Protein AF-A0A135WDH9-F1 (afdb_monomer_lite)

Sequence (207 aa):
MKKNLLIIFFVFISCKEKNKIDFLLNYKADKKHINLHFENNTKNDLVFLIPNTLAFGDKNYPFSPSTFGTRESDFPITVYAEINKDQENKYYQKKLDSVFNQYVIENELSIDSKHEKENNVVLIKSKSSLSIKYKLFVKKNFGNNSYSSRFKQNYPVYDKVIKGGYAGSEYVQRFSKLNFGKAKFVAQPVIKDSLFLRLSEKDVTDL

Organism: NCBI:txid267125

pLDDT: mean 76.36, std 16.23, range [36.38, 96.25]

Secondary structure (DSSP, 8-state):
---------------------SEEEEEEE-SSEEEEEEEE-SSSEEEEEEESEEEEEETT-TTS---TTTTGGGSSEEEEEEE-TTSS-HHHHHHHHHHHHHHHHHTT----TTGGGSEEEEEE-TTEEEEEEEEEEEEE-S-SPPPPSEEEE----HHHHHTS-STT-HHHHHHHTS--TTEEE-PPPP-SSPEE----GGG-EE-

Structure (mmCIF, N/CA/C/O backbone):
data_AF-A0A135WDH9-F1
#
_entry.id   AF-A0A135WDH9-F1
#
loop_
_atom_site.group_PDB
_atom_site.id
_atom_site.type_symbol
_atom_site.label_atom_id
_atom_site.label_alt_id
_atom_site.label_comp_id
_atom_site.label_asym_id
_atom_site.label_entity_id
_atom_site.label_seq_id
_atom_site.pdbx_PDB_ins_code
_atom_site.Cartn_x
_atom_site.Cartn_y
_atom_site.Cartn_z
_atom_site.occupancy
_atom_site.B_iso_or_equiv
_atom_site.auth_seq_id
_atom_site.auth_comp_id
_atom_site.auth_asym_id
_atom_site.auth_atom_id
_atom_site.pdbx_PDB_model_num
ATOM 1 N N . MET A 1 1 ? -62.729 -40.294 13.901 1.00 39.88 1 MET A N 1
ATOM 2 C CA . MET A 1 1 ? -61.925 -39.096 14.239 1.00 39.88 1 MET A CA 1
ATOM 3 C C . MET A 1 1 ? -60.555 -39.222 13.580 1.00 39.88 1 MET A C 1
ATOM 5 O O . MET A 1 1 ? -59.733 -39.994 14.052 1.00 39.88 1 MET A O 1
ATOM 9 N N . LYS A 1 2 ? -60.337 -38.552 12.441 1.00 36.38 2 LYS A N 1
ATOM 10 C CA . LYS A 1 2 ? -59.056 -38.568 11.713 1.00 36.38 2 LYS A CA 1
ATOM 11 C C . LYS A 1 2 ? -58.219 -37.370 12.176 1.00 36.38 2 LYS A C 1
ATOM 13 O O . LYS A 1 2 ? -58.652 -36.235 12.016 1.00 36.38 2 LYS A O 1
ATOM 18 N N . LYS A 1 3 ? -57.061 -37.624 12.791 1.00 44.88 3 LYS A N 1
ATOM 19 C CA . LYS A 1 3 ? -56.074 -36.594 13.147 1.00 44.88 3 LYS A CA 1
ATOM 20 C C . LYS A 1 3 ? -55.227 -36.298 11.907 1.00 44.88 3 LYS A C 1
ATOM 22 O O . LYS A 1 3 ? -54.420 -37.133 11.514 1.00 44.88 3 LYS A O 1
ATOM 27 N N . ASN A 1 4 ? -55.423 -35.132 11.295 1.00 43.88 4 ASN A N 1
ATOM 28 C CA . ASN A 1 4 ? -54.516 -34.617 10.271 1.00 43.88 4 ASN A CA 1
ATOM 29 C C . ASN A 1 4 ? -53.281 -34.045 10.971 1.00 43.88 4 ASN A C 1
ATOM 31 O O . ASN A 1 4 ? -53.351 -33.004 11.622 1.00 43.88 4 ASN A O 1
ATOM 35 N N . LEU A 1 5 ? -52.163 -34.759 10.869 1.00 48.81 5 LEU A N 1
ATOM 36 C CA . LEU A 1 5 ? -50.858 -34.297 11.322 1.00 48.81 5 LEU A CA 1
ATOM 37 C C . LEU A 1 5 ? -50.269 -33.408 10.216 1.00 48.81 5 LEU A C 1
ATOM 39 O O . LEU A 1 5 ? -49.780 -33.906 9.205 1.00 48.81 5 LEU A O 1
ATOM 43 N N . LEU A 1 6 ? -50.371 -32.089 10.377 1.00 42.03 6 LEU A N 1
ATOM 44 C CA . LEU A 1 6 ? -49.780 -31.122 9.454 1.00 42.03 6 LEU A CA 1
ATOM 45 C C . LEU A 1 6 ? -48.285 -30.989 9.789 1.00 42.03 6 LEU A C 1
ATOM 47 O O . LEU A 1 6 ? -47.900 -30.242 10.686 1.00 42.03 6 LEU A O 1
ATOM 51 N N . ILE A 1 7 ? -47.438 -31.771 9.117 1.00 47.44 7 ILE A N 1
ATOM 52 C CA . ILE A 1 7 ? -45.979 -31.653 9.227 1.00 47.44 7 ILE A CA 1
ATOM 53 C C . ILE A 1 7 ? -45.555 -30.423 8.418 1.00 47.44 7 ILE A C 1
ATOM 55 O O . ILE A 1 7 ? -45.468 -30.463 7.192 1.00 47.44 7 ILE A O 1
ATOM 59 N N . ILE A 1 8 ? -45.310 -29.314 9.113 1.00 54.62 8 ILE A N 1
ATOM 60 C CA . ILE A 1 8 ? -44.665 -28.130 8.542 1.00 54.62 8 ILE A CA 1
ATOM 61 C C . ILE A 1 8 ? -43.181 -28.464 8.391 1.00 54.62 8 ILE A C 1
ATOM 63 O O . ILE A 1 8 ? -42.411 -28.437 9.351 1.00 54.62 8 ILE A O 1
ATOM 67 N N . PHE A 1 9 ? -42.787 -28.824 7.173 1.00 47.47 9 PHE A N 1
ATOM 68 C CA . PHE A 1 9 ? -41.392 -28.979 6.785 1.00 47.47 9 PHE A CA 1
ATOM 69 C C . PHE A 1 9 ? -40.755 -27.579 6.762 1.00 47.47 9 PHE A C 1
ATOM 71 O O . PHE A 1 9 ? -40.864 -26.847 5.779 1.00 47.47 9 PHE A O 1
ATOM 78 N N . PHE A 1 10 ? -40.110 -27.176 7.861 1.00 50.28 10 PHE A N 1
ATOM 79 C CA . PHE A 1 10 ? -39.169 -26.055 7.849 1.00 50.28 10 PHE A CA 1
ATOM 80 C C . PHE A 1 10 ? -37.963 -26.481 7.008 1.00 50.28 10 PHE A C 1
ATOM 82 O O . PHE A 1 10 ? -36.974 -27.015 7.510 1.00 50.28 10 PHE A O 1
ATOM 89 N N . VAL A 1 11 ? -38.065 -26.290 5.693 1.00 49.38 11 VAL A N 1
ATOM 90 C CA . VAL A 1 11 ? -36.920 -26.371 4.793 1.00 49.38 11 VAL A CA 1
ATOM 91 C C . VAL A 1 11 ? -36.031 -25.183 5.147 1.00 49.38 11 VAL A C 1
ATOM 93 O O . VAL A 1 11 ? -36.204 -24.078 4.637 1.00 49.38 11 VAL A O 1
ATOM 96 N N . PHE A 1 12 ? -35.083 -25.396 6.060 1.00 46.84 12 PHE A N 1
ATOM 97 C CA . PHE A 1 12 ? -33.921 -24.532 6.200 1.00 46.84 12 PHE A CA 1
ATOM 98 C C . PHE A 1 12 ? -33.112 -24.660 4.910 1.00 46.84 12 PHE A C 1
ATOM 100 O O . PHE A 1 12 ? -32.143 -25.416 4.827 1.00 46.84 12 PHE A O 1
ATOM 107 N N . ILE A 1 13 ? -33.530 -23.927 3.876 1.00 50.56 13 ILE A N 1
ATOM 108 C CA . ILE A 1 13 ? -32.696 -23.622 2.721 1.00 50.56 13 ILE A CA 1
ATOM 109 C C . ILE A 1 13 ? -31.591 -22.726 3.275 1.00 50.56 13 ILE A C 1
ATOM 111 O O . ILE A 1 13 ? -31.667 -21.500 3.242 1.00 50.56 13 ILE A O 1
ATOM 115 N N . SER A 1 14 ? -30.571 -23.352 3.862 1.00 41.91 14 SER A N 1
ATOM 116 C CA . SER A 1 14 ? -29.286 -22.718 4.096 1.00 41.91 14 SER A CA 1
ATOM 117 C C . SER A 1 14 ? -28.706 -22.448 2.715 1.00 41.91 14 SER A C 1
ATOM 119 O O . SER A 1 14 ? -27.979 -23.256 2.136 1.00 41.91 14 SER A O 1
ATOM 121 N N . CYS A 1 15 ? -29.111 -21.317 2.140 1.00 44.69 15 CYS A N 1
ATOM 122 C CA . CYS A 1 15 ? -28.414 -20.715 1.030 1.00 44.69 15 CYS A CA 1
ATOM 123 C C . CYS A 1 15 ? -27.037 -20.361 1.591 1.00 44.69 15 CYS A C 1
ATOM 125 O O . CYS A 1 15 ? -26.871 -19.352 2.275 1.00 44.69 15 CYS A O 1
ATOM 127 N N . LYS A 1 16 ? -26.059 -21.253 1.396 1.00 42.97 16 LYS A N 1
ATOM 128 C CA . LYS A 1 16 ? -24.649 -20.913 1.554 1.00 42.97 16 LYS A CA 1
ATOM 129 C C . LYS A 1 16 ? -24.390 -19.802 0.548 1.00 42.97 16 LYS A C 1
ATOM 131 O O . LYS A 1 16 ? -24.126 -20.082 -0.622 1.00 42.97 16 LYS A O 1
ATOM 136 N N . GLU A 1 17 ? -24.528 -18.551 0.984 1.00 41.34 17 GLU A N 1
ATOM 137 C CA . GLU A 1 17 ? -24.022 -17.409 0.239 1.00 41.34 17 GLU A CA 1
ATOM 138 C C . GLU A 1 17 ? -22.564 -17.731 -0.080 1.00 41.34 17 GLU A C 1
ATOM 140 O O . GLU A 1 17 ? -21.721 -17.864 0.808 1.00 41.34 17 GLU A O 1
ATOM 145 N N . LYS A 1 18 ? -22.289 -17.968 -1.366 1.00 41.97 18 LYS A N 1
ATOM 146 C CA . LYS A 1 18 ? -20.931 -18.106 -1.883 1.00 41.97 18 LYS A CA 1
ATOM 147 C C . LYS A 1 18 ? -20.151 -16.906 -1.369 1.00 41.97 18 LYS A C 1
ATOM 149 O O . LYS A 1 18 ? -20.486 -15.803 -1.781 1.00 41.97 18 LYS A O 1
ATOM 154 N N . ASN A 1 19 ? -19.170 -17.152 -0.492 1.00 44.50 19 ASN A N 1
ATOM 155 C CA . ASN A 1 19 ? -18.216 -16.199 0.085 1.00 44.50 19 ASN A CA 1
ATOM 156 C C . ASN A 1 19 ? -18.110 -14.909 -0.740 1.00 44.50 19 ASN A C 1
ATOM 158 O O . ASN A 1 19 ? -17.266 -14.800 -1.635 1.00 44.50 19 ASN A O 1
ATOM 162 N N . LYS A 1 20 ? -18.992 -13.942 -0.470 1.00 53.00 20 LYS A N 1
ATOM 163 C CA . LYS A 1 20 ? -18.898 -12.628 -1.086 1.00 53.00 20 LYS A CA 1
ATOM 164 C C . LYS A 1 20 ? -17.699 -11.995 -0.402 1.00 53.00 20 LYS A C 1
ATOM 166 O O . LYS A 1 20 ? -17.674 -11.862 0.815 1.00 53.00 20 LYS A O 1
ATOM 171 N N . ILE A 1 21 ? -16.633 -11.745 -1.155 1.00 65.75 21 ILE A N 1
ATOM 172 C CA . ILE A 1 21 ? -15.460 -11.083 -0.590 1.00 65.75 21 ILE A CA 1
ATOM 173 C C . ILE A 1 21 ? -15.926 -9.673 -0.208 1.00 65.75 21 ILE A C 1
ATOM 175 O O . ILE A 1 21 ? -16.243 -8.870 -1.081 1.00 65.75 21 ILE A O 1
ATOM 179 N N . ASP A 1 22 ? -16.030 -9.401 1.093 1.00 82.12 22 ASP A N 1
ATOM 180 C CA . ASP A 1 22 ? -16.665 -8.175 1.589 1.00 82.12 22 ASP A CA 1
ATOM 181 C C . ASP A 1 22 ? -15.771 -6.931 1.490 1.00 82.12 22 ASP A C 1
ATOM 183 O O . ASP A 1 22 ? -16.255 -5.810 1.637 1.00 82.12 22 ASP A O 1
ATOM 187 N N . PHE A 1 23 ? -14.475 -7.107 1.230 1.00 85.69 23 PHE A N 1
ATOM 188 C CA . PHE A 1 23 ? -13.539 -6.020 0.961 1.00 85.69 23 PHE A CA 1
ATOM 189 C C . PHE A 1 23 ? -12.752 -6.323 -0.313 1.00 85.69 23 PHE A C 1
ATOM 191 O O . PHE A 1 23 ? -11.939 -7.250 -0.351 1.00 85.69 23 PHE A O 1
ATOM 198 N N . LEU A 1 24 ? -13.046 -5.577 -1.374 1.00 85.94 24 LEU A N 1
ATOM 199 C CA . LEU A 1 24 ? -12.557 -5.840 -2.727 1.00 85.94 24 LEU A CA 1
ATOM 200 C C . LEU A 1 24 ? -11.554 -4.776 -3.161 1.00 85.94 24 LEU A C 1
ATOM 202 O O . LEU A 1 24 ? -11.676 -3.611 -2.786 1.00 85.94 24 LEU A O 1
ATOM 206 N N . LEU A 1 25 ? -10.605 -5.193 -3.998 1.00 87.31 25 LEU A N 1
ATOM 207 C CA . LEU A 1 25 ? -9.702 -4.314 -4.727 1.00 87.31 25 LEU A CA 1
ATOM 208 C C . LEU A 1 25 ? -9.792 -4.633 -6.217 1.00 87.31 25 LEU A C 1
ATOM 210 O O . LEU A 1 25 ? -9.497 -5.752 -6.633 1.00 87.31 25 LEU A O 1
ATOM 214 N N . ASN A 1 26 ? -10.127 -3.613 -6.996 1.00 88.69 26 ASN A N 1
ATOM 215 C CA . ASN A 1 26 ? -10.003 -3.585 -8.446 1.00 88.69 26 ASN A CA 1
ATOM 216 C C . ASN A 1 26 ? -9.007 -2.490 -8.837 1.00 88.69 26 ASN A C 1
ATOM 218 O O . ASN A 1 26 ? -8.722 -1.591 -8.047 1.00 88.69 26 ASN A O 1
ATOM 222 N N . TYR A 1 27 ? -8.489 -2.520 -10.062 1.00 89.44 27 TYR A N 1
ATOM 223 C CA . TYR A 1 27 ? -7.617 -1.450 -10.538 1.00 89.44 27 TYR A CA 1
ATOM 224 C C . TYR A 1 27 ? -7.953 -1.024 -11.962 1.00 89.44 27 TYR A C 1
ATOM 226 O O . TYR A 1 27 ? -8.452 -1.805 -12.772 1.00 89.44 27 TYR A O 1
ATOM 234 N N . LYS A 1 28 ? -7.645 0.235 -12.262 1.00 87.94 28 LYS A N 1
ATOM 235 C CA . LYS A 1 28 ? -7.526 0.755 -13.623 1.00 87.94 28 LYS A CA 1
ATOM 236 C C . LYS A 1 28 ? -6.149 1.376 -13.756 1.00 87.94 28 LYS A C 1
ATOM 238 O O . LYS A 1 28 ? -5.755 2.167 -12.904 1.00 87.94 28 LYS A O 1
ATOM 243 N N . ALA A 1 29 ? -5.427 1.019 -14.807 1.00 86.44 29 ALA A N 1
ATOM 244 C CA . ALA A 1 29 ? -4.108 1.566 -15.074 1.00 86.44 29 ALA A CA 1
ATOM 245 C C . ALA A 1 29 ? -4.073 2.214 -16.455 1.00 86.44 29 ALA A C 1
ATOM 247 O O . ALA A 1 29 ? -4.674 1.714 -17.407 1.00 86.44 29 ALA A O 1
ATOM 248 N N . ASP A 1 30 ? -3.347 3.319 -16.540 1.00 85.69 30 ASP A N 1
ATOM 249 C CA . ASP A 1 30 ? -2.874 3.902 -17.785 1.00 85.69 30 ASP A CA 1
ATOM 250 C C . ASP A 1 30 ? -1.341 4.029 -17.729 1.00 85.69 30 ASP A C 1
ATOM 252 O O . ASP A 1 30 ? -0.688 3.507 -16.827 1.00 85.69 30 ASP A O 1
ATOM 256 N N . LYS A 1 31 ? -0.748 4.699 -18.716 1.00 82.12 31 LYS A N 1
ATOM 257 C CA . LYS A 1 31 ? 0.710 4.849 -18.842 1.00 82.12 31 LYS A CA 1
ATOM 258 C C . LYS A 1 31 ? 1.344 5.730 -17.755 1.00 82.12 31 LYS A C 1
ATOM 260 O O . LYS A 1 31 ? 2.552 5.698 -17.577 1.00 82.1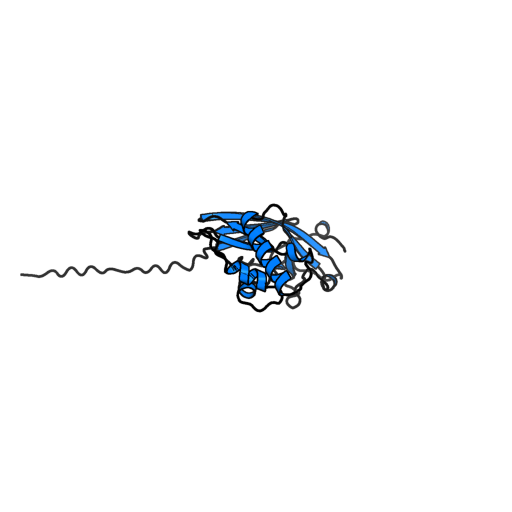2 31 LYS A O 1
ATOM 265 N N . LYS A 1 32 ? 0.549 6.543 -17.060 1.00 88.19 32 LYS A N 1
ATOM 266 C CA . LYS A 1 32 ? 0.987 7.543 -16.078 1.00 88.19 32 LYS A CA 1
ATOM 267 C C . LYS A 1 32 ? 0.436 7.290 -14.682 1.00 88.19 32 LYS A C 1
ATOM 269 O O . LYS A 1 32 ? 0.956 7.864 -13.730 1.00 88.19 32 LYS A O 1
ATOM 274 N N . HIS A 1 33 ? -0.615 6.486 -14.541 1.00 91.56 33 HIS A N 1
ATOM 275 C CA . HIS A 1 33 ? -1.287 6.288 -13.265 1.00 91.56 33 HIS A CA 1
ATOM 276 C C . HIS A 1 33 ? -1.814 4.873 -13.071 1.00 91.56 33 HIS A C 1
ATOM 278 O O . HIS A 1 33 ? -2.233 4.198 -14.011 1.00 91.56 33 HIS A O 1
ATOM 284 N N . ILE A 1 34 ? -1.895 4.486 -11.801 1.00 91.06 34 ILE A N 1
ATOM 285 C CA . ILE A 1 34 ? -2.682 3.347 -11.338 1.00 91.06 34 ILE A CA 1
ATOM 286 C C . ILE A 1 34 ? -3.723 3.880 -10.357 1.00 91.06 34 ILE A C 1
ATOM 288 O O . ILE A 1 34 ? -3.382 4.505 -9.356 1.00 91.06 34 ILE A O 1
ATOM 292 N N . ASN A 1 35 ? -4.995 3.617 -10.635 1.00 92.06 35 ASN A N 1
ATOM 293 C CA . ASN A 1 35 ? -6.097 3.874 -9.720 1.00 92.06 35 ASN A CA 1
ATOM 294 C C . ASN A 1 35 ? -6.518 2.555 -9.076 1.00 92.06 35 ASN A C 1
ATOM 296 O O . ASN A 1 35 ? -7.007 1.653 -9.760 1.00 92.06 35 ASN A O 1
ATOM 300 N N . LEU A 1 36 ? -6.328 2.453 -7.764 1.00 91.50 36 LEU A N 1
ATOM 301 C CA . LEU A 1 36 ? -6.814 1.351 -6.945 1.00 91.50 36 LEU A CA 1
ATOM 302 C C . LEU A 1 36 ? -8.218 1.686 -6.448 1.00 91.50 36 LEU A C 1
ATOM 304 O O . LEU A 1 36 ? -8.413 2.675 -5.745 1.00 91.50 36 LEU A O 1
ATOM 308 N N . HIS A 1 37 ? -9.192 0.865 -6.819 1.00 93.19 37 HIS A N 1
ATOM 309 C CA . HIS A 1 37 ? -10.589 1.008 -6.437 1.00 93.19 37 HIS A CA 1
ATOM 310 C C . HIS A 1 37 ? -10.924 -0.012 -5.353 1.00 93.19 37 HIS A C 1
ATOM 312 O O . HIS A 1 37 ? -10.958 -1.217 -5.607 1.00 93.19 37 HIS A O 1
ATOM 318 N N . PHE A 1 38 ? -11.172 0.491 -4.151 1.00 93.06 38 PHE A N 1
ATOM 319 C CA . PHE A 1 38 ? -11.555 -0.291 -2.989 1.00 93.06 38 PHE A CA 1
ATOM 320 C C . PHE A 1 38 ? -13.064 -0.235 -2.790 1.00 93.06 38 PHE A C 1
ATOM 322 O O . PHE A 1 38 ? -13.656 0.844 -2.835 1.00 93.06 38 PHE A O 1
ATOM 329 N N . GLU A 1 39 ? -13.676 -1.378 -2.499 1.00 94.56 39 GLU A N 1
ATOM 330 C CA . GLU A 1 39 ? -15.092 -1.464 -2.139 1.00 94.56 39 GLU A CA 1
ATOM 331 C C . GLU A 1 39 ? -15.244 -2.148 -0.787 1.00 94.56 39 GLU A C 1
ATOM 333 O O . GLU A 1 39 ? -14.814 -3.289 -0.604 1.00 94.56 39 GLU A O 1
ATOM 338 N N . ASN A 1 40 ? -15.878 -1.452 0.154 1.00 94.75 40 ASN A N 1
ATOM 339 C CA . ASN A 1 40 ? -16.237 -1.985 1.456 1.00 94.75 40 ASN A CA 1
ATOM 340 C C . ASN A 1 40 ? -17.714 -2.372 1.465 1.00 94.75 40 ASN A C 1
ATOM 342 O O . ASN A 1 40 ? -18.597 -1.543 1.675 1.00 94.75 40 ASN A O 1
ATOM 346 N N . ASN A 1 41 ? -17.975 -3.662 1.306 1.00 93.50 41 ASN A N 1
ATOM 347 C CA . ASN A 1 41 ? -19.301 -4.253 1.394 1.00 93.50 41 ASN A CA 1
ATOM 348 C C . ASN A 1 41 ? -19.645 -4.728 2.815 1.00 93.50 41 ASN A C 1
ATOM 350 O O . ASN A 1 41 ? -20.707 -5.321 3.012 1.00 93.50 41 ASN A O 1
ATOM 354 N N . THR A 1 42 ? -18.814 -4.456 3.824 1.00 91.56 42 THR A N 1
ATOM 355 C CA . THR A 1 42 ? -19.092 -4.832 5.217 1.00 91.56 42 THR A CA 1
ATOM 356 C C . THR A 1 42 ? -20.056 -3.847 5.899 1.00 91.56 42 THR A C 1
ATOM 358 O O . THR A 1 42 ? -20.441 -2.817 5.342 1.00 91.56 42 THR A O 1
ATOM 361 N N . LYS A 1 43 ? -20.474 -4.177 7.128 1.00 92.81 43 LYS A N 1
ATOM 362 C CA . LYS A 1 43 ? -21.257 -3.284 8.004 1.00 92.81 43 LYS A CA 1
ATOM 363 C C . LYS A 1 43 ? -20.392 -2.307 8.809 1.00 92.81 43 LYS A C 1
ATOM 365 O O . LYS A 1 43 ? -20.942 -1.415 9.439 1.00 92.81 43 LYS A O 1
ATOM 370 N N . ASN A 1 44 ? -19.072 -2.488 8.807 1.00 94.31 44 ASN A N 1
ATOM 371 C CA . ASN A 1 44 ? -18.147 -1.679 9.591 1.00 94.31 44 ASN A CA 1
ATOM 372 C C . ASN A 1 44 ? -17.380 -0.735 8.672 1.00 94.31 44 ASN A C 1
ATOM 374 O O . ASN A 1 44 ? -17.141 -1.042 7.503 1.00 94.31 44 ASN A O 1
ATOM 378 N N . ASP A 1 45 ? -16.945 0.394 9.212 1.00 96.12 45 ASP A N 1
ATOM 379 C CA . ASP A 1 45 ? -15.888 1.159 8.562 1.00 96.12 45 ASP A CA 1
ATOM 380 C C . ASP A 1 45 ? -14.595 0.334 8.620 1.00 96.12 45 ASP A C 1
ATOM 382 O O . ASP A 1 45 ? -14.374 -0.415 9.575 1.00 96.12 45 ASP A O 1
ATOM 386 N N . LEU A 1 46 ? -13.742 0.440 7.607 1.00 95.62 46 LEU A N 1
ATOM 387 C CA . LEU A 1 46 ? -12.485 -0.299 7.557 1.00 95.62 46 LEU A CA 1
ATOM 388 C C . LEU A 1 46 ? -11.311 0.670 7.584 1.00 95.62 46 LEU A C 1
ATOM 390 O O . LEU A 1 46 ? -11.265 1.620 6.803 1.00 95.62 46 LEU A O 1
ATOM 394 N N . VAL A 1 47 ? -10.362 0.397 8.476 1.00 95.06 47 VAL A N 1
ATOM 395 C CA . VAL A 1 47 ? -9.048 1.042 8.508 1.00 95.06 47 VAL A CA 1
ATOM 396 C C . VAL A 1 47 ? -8.032 0.055 7.964 1.00 95.06 47 VAL A C 1
ATOM 398 O O . VAL A 1 47 ? -8.021 -1.110 8.353 1.00 95.06 47 VAL A O 1
ATOM 401 N N . PHE A 1 48 ? -7.180 0.504 7.061 1.00 91.88 48 PHE A N 1
ATOM 402 C CA . PHE A 1 48 ? -6.126 -0.326 6.500 1.00 91.88 48 PHE A CA 1
ATOM 403 C C . PHE A 1 48 ? -4.934 0.538 6.122 1.00 91.88 48 PHE A C 1
ATOM 405 O O . PHE A 1 48 ? -5.053 1.753 5.966 1.00 91.88 48 PHE A O 1
ATOM 412 N N . LEU A 1 49 ? -3.777 -0.099 6.013 1.00 89.56 49 LEU A N 1
ATOM 413 C CA . LEU A 1 49 ? -2.573 0.545 5.519 1.00 89.56 49 LEU A CA 1
ATOM 414 C C . LEU A 1 49 ? -2.478 0.351 4.010 1.00 89.56 49 LEU A C 1
ATOM 416 O O . LEU A 1 49 ? -2.811 -0.723 3.505 1.00 89.56 49 LEU A O 1
ATOM 420 N N . ILE A 1 50 ? -2.008 1.376 3.314 1.00 87.81 50 ILE A N 1
ATOM 421 C CA . ILE A 1 50 ? -1.576 1.283 1.925 1.00 87.81 50 ILE A CA 1
ATOM 422 C C . ILE A 1 50 ? -0.119 1.721 1.830 1.00 87.81 50 ILE A C 1
ATOM 424 O O . ILE A 1 50 ? 0.268 2.678 2.500 1.00 87.81 50 ILE A O 1
ATOM 428 N N . PRO A 1 51 ? 0.697 1.067 0.996 1.00 84.44 51 PRO A N 1
ATOM 429 C CA . PRO A 1 51 ? 2.067 1.496 0.808 1.00 84.44 51 PRO A CA 1
ATOM 430 C C . PRO A 1 51 ? 2.122 2.783 -0.006 1.00 84.44 51 PRO A C 1
ATOM 432 O O . PRO A 1 51 ? 1.340 2.986 -0.941 1.00 84.44 51 PRO A O 1
ATOM 435 N N . ASN A 1 52 ? 3.102 3.620 0.304 1.00 84.44 52 ASN A N 1
ATOM 436 C CA . ASN A 1 52 ? 3.353 4.850 -0.437 1.00 84.44 52 ASN A CA 1
ATOM 437 C C . ASN A 1 52 ? 3.962 4.575 -1.808 1.00 84.44 52 ASN A C 1
ATOM 439 O O . ASN A 1 52 ? 3.735 5.346 -2.737 1.00 84.44 52 ASN A O 1
ATOM 443 N N . THR A 1 53 ? 4.627 3.427 -1.951 1.00 84.62 53 THR A N 1
ATOM 444 C CA . THR A 1 53 ? 5.156 2.937 -3.219 1.00 84.62 53 THR A CA 1
ATOM 445 C C . THR A 1 53 ? 4.675 1.514 -3.491 1.00 84.62 53 THR A C 1
ATOM 447 O O . THR A 1 53 ? 4.860 0.606 -2.684 1.00 84.62 53 THR A O 1
ATOM 450 N N . LEU A 1 54 ? 4.082 1.296 -4.661 1.00 83.94 54 LEU A N 1
ATOM 451 C CA . LEU A 1 54 ? 3.762 -0.021 -5.201 1.00 83.94 54 LEU A CA 1
ATOM 452 C C . LEU A 1 54 ? 4.881 -0.441 -6.151 1.00 83.94 54 LEU A C 1
ATOM 454 O O . LEU A 1 54 ? 5.080 0.210 -7.169 1.00 83.94 54 LEU A O 1
ATOM 458 N N . ALA A 1 55 ? 5.588 -1.527 -5.854 1.00 80.81 55 ALA A N 1
ATOM 459 C CA . ALA A 1 55 ? 6.559 -2.116 -6.773 1.00 80.81 55 ALA A CA 1
ATOM 460 C C . ALA A 1 55 ? 5.935 -3.285 -7.542 1.00 80.81 55 ALA A C 1
ATOM 462 O O . ALA A 1 55 ? 5.139 -4.051 -6.986 1.00 80.81 55 ALA A O 1
ATOM 463 N N . PHE A 1 56 ? 6.309 -3.451 -8.809 1.00 80.31 56 PHE A N 1
ATOM 464 C CA . PHE A 1 56 ? 5.808 -4.526 -9.658 1.00 80.31 56 PHE A CA 1
ATOM 465 C C . PHE A 1 56 ? 6.960 -5.280 -10.320 1.00 80.31 56 PHE A C 1
ATOM 467 O O . PHE A 1 56 ? 7.816 -4.673 -10.953 1.00 80.31 56 PHE A O 1
ATOM 474 N N . GLY A 1 57 ? 6.943 -6.608 -10.189 1.00 76.12 57 GLY A N 1
ATOM 475 C CA . GLY A 1 57 ? 7.856 -7.533 -10.858 1.00 76.12 57 GLY A CA 1
ATOM 476 C C . GLY A 1 57 ? 7.370 -7.901 -12.253 1.00 76.12 57 GLY A C 1
ATOM 477 O O . GLY A 1 57 ? 6.197 -8.238 -12.412 1.00 76.12 57 GLY A O 1
ATOM 478 N N . ASP A 1 58 ? 8.241 -7.896 -13.259 1.00 76.31 58 ASP A N 1
ATOM 479 C CA . ASP A 1 58 ? 7.916 -8.480 -14.567 1.00 76.31 58 ASP A CA 1
ATOM 480 C C . ASP A 1 58 ? 7.671 -9.995 -14.416 1.00 76.31 58 ASP A C 1
ATOM 482 O O . ASP A 1 58 ? 8.461 -10.713 -13.799 1.00 76.31 58 ASP A O 1
ATOM 486 N N . LYS A 1 59 ? 6.570 -10.505 -14.985 1.00 74.44 59 LYS A N 1
ATOM 487 C CA . LYS A 1 59 ? 6.229 -11.934 -14.963 1.00 74.44 59 LYS A CA 1
ATOM 488 C C . LYS A 1 59 ? 7.343 -12.825 -15.533 1.00 74.44 59 LYS A C 1
ATOM 490 O O . LYS A 1 59 ? 7.460 -13.971 -15.099 1.00 74.44 59 LYS A O 1
ATOM 495 N N . ASN A 1 60 ? 8.136 -12.324 -16.479 1.00 73.62 60 ASN A N 1
ATOM 496 C CA . ASN A 1 60 ? 9.257 -13.066 -17.062 1.00 73.62 60 ASN A CA 1
ATOM 497 C C . ASN A 1 60 ? 10.441 -13.233 -16.090 1.00 73.62 60 ASN A C 1
ATOM 499 O O . ASN A 1 60 ? 11.299 -14.079 -16.327 1.00 73.62 60 ASN A O 1
ATOM 503 N N . TYR A 1 61 ? 10.462 -12.491 -14.978 1.00 70.06 61 TYR A N 1
ATOM 504 C CA . TYR A 1 61 ? 11.516 -12.526 -13.962 1.00 70.06 61 TYR A CA 1
ATOM 505 C C . TYR A 1 61 ? 10.940 -12.880 -12.575 1.00 70.06 61 TYR A C 1
ATOM 507 O O . TYR A 1 61 ? 10.980 -12.075 -11.647 1.00 70.06 61 TYR A O 1
ATOM 515 N N . PRO A 1 62 ? 10.393 -14.098 -12.391 1.00 55.94 62 PRO A N 1
ATOM 516 C CA . PRO A 1 62 ? 9.643 -14.469 -11.186 1.00 55.94 62 PRO A CA 1
ATOM 517 C C . PRO A 1 62 ? 10.505 -14.623 -9.924 1.00 55.94 62 PRO A C 1
ATOM 519 O O . PRO A 1 62 ? 9.969 -14.584 -8.818 1.00 55.94 62 PRO A O 1
ATOM 522 N N . PHE A 1 63 ? 11.818 -14.830 -10.078 1.00 50.59 63 PHE A N 1
ATOM 523 C CA . PHE A 1 63 ? 12.742 -15.147 -8.979 1.00 50.59 63 PHE A CA 1
ATOM 524 C C . PHE A 1 63 ? 13.422 -13.939 -8.353 1.00 50.59 63 PHE A C 1
ATOM 526 O O . PHE A 1 63 ? 14.161 -14.089 -7.384 1.00 50.59 63 PHE A O 1
ATOM 533 N N . SER A 1 64 ? 13.198 -12.749 -8.892 1.00 50.50 64 SER A N 1
ATOM 534 C CA . SER A 1 64 ? 13.794 -11.552 -8.339 1.00 50.50 64 SER A CA 1
ATOM 535 C C . SER A 1 64 ? 12.711 -10.485 -8.366 1.00 50.50 64 SER A C 1
ATOM 537 O O . SER A 1 64 ? 12.251 -10.109 -9.445 1.00 50.50 64 SER A O 1
ATOM 539 N N . PRO A 1 65 ? 12.201 -10.052 -7.207 1.00 50.34 65 PRO A N 1
ATOM 540 C CA . PRO A 1 65 ? 11.301 -8.924 -7.201 1.00 50.34 65 PRO A CA 1
ATOM 541 C C . PRO A 1 65 ? 12.071 -7.737 -7.774 1.00 50.34 65 PRO A C 1
ATOM 543 O O . PRO A 1 65 ? 13.072 -7.329 -7.188 1.00 50.34 65 PRO A O 1
ATOM 546 N N . SER A 1 66 ? 11.658 -7.201 -8.926 1.00 46.78 66 SER A N 1
ATOM 547 C CA . SER A 1 66 ? 12.166 -5.905 -9.379 1.00 46.78 66 SER A CA 1
ATOM 548 C C . SER A 1 66 ? 11.602 -4.854 -8.436 1.00 46.78 66 SER A C 1
ATOM 550 O O . SER A 1 66 ? 10.545 -4.263 -8.654 1.00 46.78 66 SER A O 1
ATOM 552 N N . THR A 1 67 ? 12.243 -4.739 -7.285 1.00 50.62 67 THR A N 1
ATOM 553 C CA . THR A 1 67 ? 11.890 -3.797 -6.244 1.00 50.62 67 THR A CA 1
ATOM 554 C C . THR A 1 67 ? 12.891 -2.681 -6.231 1.00 50.62 67 THR A C 1
ATOM 556 O O . THR A 1 67 ? 14.098 -2.908 -6.296 1.00 50.62 67 THR A O 1
ATOM 559 N N . PHE A 1 68 ? 12.320 -1.496 -6.074 1.00 47.25 68 PHE A N 1
ATOM 560 C CA . PHE A 1 68 ? 12.943 -0.319 -5.505 1.00 47.25 68 PHE A CA 1
ATOM 561 C C . PHE A 1 68 ? 14.075 -0.689 -4.525 1.00 47.25 68 PHE A C 1
ATOM 563 O O . PHE A 1 68 ? 13.842 -1.475 -3.600 1.00 47.25 68 PHE A O 1
ATOM 570 N N . GLY A 1 69 ? 15.284 -0.162 -4.736 1.00 51.16 69 GLY A N 1
ATOM 571 C CA . GLY A 1 69 ? 16.469 -0.478 -3.929 1.00 51.16 69 GLY A CA 1
ATOM 572 C C . GLY A 1 69 ? 17.701 -0.899 -4.739 1.00 51.16 69 GLY A C 1
ATOM 573 O O . GLY A 1 69 ? 17.877 -0.524 -5.892 1.00 51.16 69 GLY A O 1
ATOM 574 N N . THR A 1 70 ? 18.595 -1.685 -4.133 1.00 50.72 70 THR A N 1
ATOM 575 C CA . THR A 1 70 ? 19.950 -1.954 -4.666 1.00 50.72 70 THR A CA 1
ATOM 576 C C . THR A 1 70 ? 20.005 -2.849 -5.906 1.00 50.72 70 THR A C 1
ATOM 578 O O . THR A 1 70 ? 21.089 -3.063 -6.436 1.00 50.72 70 THR A O 1
ATOM 581 N N . ARG A 1 71 ? 18.866 -3.387 -6.362 1.00 59.34 71 ARG A N 1
ATOM 582 C CA . ARG A 1 71 ? 18.792 -4.334 -7.488 1.00 59.34 71 ARG A CA 1
ATOM 583 C C . ARG A 1 71 ? 17.986 -3.815 -8.674 1.00 59.34 71 ARG A C 1
ATOM 585 O O . ARG A 1 71 ? 17.697 -4.588 -9.578 1.00 59.34 71 ARG A O 1
ATOM 592 N N . GLU A 1 72 ? 17.610 -2.534 -8.693 1.00 61.78 72 GLU A N 1
ATOM 593 C CA . GLU A 1 72 ? 16.896 -1.938 -9.836 1.00 61.78 72 GLU A CA 1
ATOM 594 C C . GLU A 1 72 ? 17.670 -2.137 -11.150 1.00 61.78 72 GLU A C 1
ATOM 596 O O . GLU A 1 72 ? 17.075 -2.483 -12.165 1.00 61.78 72 GLU A O 1
ATOM 601 N N . SER A 1 73 ? 19.002 -2.033 -11.110 1.00 62.09 73 SER A N 1
ATOM 602 C CA . SER A 1 73 ? 19.898 -2.262 -12.252 1.00 62.09 73 SER A CA 1
ATOM 603 C C . SER A 1 73 ? 19.913 -3.698 -12.782 1.00 62.09 73 SER A C 1
ATOM 605 O O . SER A 1 73 ? 20.339 -3.913 -13.913 1.00 62.09 73 SER A O 1
ATOM 607 N N . ASP A 1 74 ? 19.456 -4.679 -11.998 1.00 65.94 74 ASP A N 1
ATOM 608 C CA . ASP A 1 74 ? 19.548 -6.103 -12.350 1.00 65.94 74 ASP A CA 1
ATOM 609 C C . ASP A 1 74 ? 18.452 -6.536 -13.346 1.00 65.94 74 ASP A C 1
ATOM 611 O O . ASP A 1 74 ? 18.455 -7.674 -13.820 1.00 65.94 74 ASP A O 1
ATOM 615 N N . PHE A 1 75 ? 17.501 -5.652 -13.672 1.00 71.75 75 PHE A N 1
ATOM 616 C CA . PHE A 1 75 ? 16.347 -5.955 -14.521 1.00 71.75 75 PHE A CA 1
ATOM 617 C C . PHE A 1 75 ? 16.299 -5.071 -15.764 1.00 71.75 75 PHE A C 1
ATOM 619 O O . PHE A 1 75 ? 16.694 -3.911 -15.703 1.00 71.75 75 PHE A O 1
ATOM 626 N N . PRO A 1 76 ? 15.741 -5.545 -16.891 1.00 75.06 76 PRO A N 1
ATOM 627 C CA . PRO A 1 76 ? 15.615 -4.708 -18.083 1.00 75.06 76 PRO A CA 1
ATOM 628 C C . PRO A 1 76 ? 14.636 -3.543 -17.895 1.00 75.06 76 PRO A C 1
ATOM 630 O O . PRO A 1 76 ? 14.807 -2.489 -18.507 1.00 75.06 76 PRO A O 1
ATOM 633 N N . ILE A 1 77 ? 13.629 -3.718 -17.034 1.00 78.81 77 ILE A N 1
ATOM 634 C CA . ILE A 1 77 ? 12.616 -2.711 -16.734 1.00 78.81 77 ILE A CA 1
ATOM 635 C C . ILE A 1 77 ? 12.270 -2.718 -15.242 1.00 78.81 77 ILE A C 1
ATOM 637 O O . ILE A 1 77 ? 12.137 -3.779 -14.631 1.00 78.81 77 ILE A O 1
ATOM 641 N N . THR A 1 78 ? 12.072 -1.531 -14.678 1.00 81.25 78 THR A N 1
ATOM 642 C CA . THR A 1 78 ? 11.558 -1.320 -13.322 1.00 81.25 78 THR A CA 1
ATOM 643 C C . THR A 1 78 ? 10.221 -0.594 -13.413 1.00 81.25 78 THR A C 1
ATOM 645 O O . THR A 1 78 ? 10.129 0.484 -14.003 1.00 81.25 78 THR A O 1
ATOM 648 N N . VAL A 1 79 ? 9.179 -1.171 -12.810 1.00 82.44 79 VAL A N 1
ATOM 649 C CA . VAL A 1 79 ? 7.833 -0.584 -12.759 1.00 82.44 79 VAL A CA 1
ATOM 650 C C . VAL A 1 79 ? 7.439 -0.359 -11.307 1.00 82.44 79 VAL A C 1
ATOM 652 O O . VAL A 1 79 ? 7.342 -1.305 -10.521 1.00 82.44 79 VAL A O 1
ATOM 655 N N . TYR A 1 80 ? 7.179 0.894 -10.950 1.00 85.81 80 TYR A N 1
ATOM 656 C CA . TYR A 1 80 ? 6.702 1.256 -9.620 1.00 85.81 80 TYR A CA 1
ATOM 657 C C . TYR A 1 80 ? 5.706 2.409 -9.682 1.00 85.81 80 TYR A C 1
ATOM 659 O O . TYR A 1 80 ? 5.645 3.139 -10.666 1.00 85.81 80 TYR A O 1
ATOM 667 N N . ALA A 1 81 ? 4.898 2.575 -8.641 1.00 87.44 81 ALA A N 1
ATOM 668 C CA . ALA A 1 81 ? 3.938 3.661 -8.564 1.00 87.44 81 ALA A CA 1
ATOM 669 C C . ALA A 1 81 ? 3.964 4.322 -7.187 1.00 87.44 81 ALA A C 1
ATOM 671 O O . ALA A 1 81 ? 3.977 3.620 -6.184 1.00 87.44 81 ALA A O 1
ATOM 672 N N . GLU A 1 82 ? 3.944 5.650 -7.137 1.00 88.94 82 GLU A N 1
ATOM 673 C CA . GLU A 1 82 ? 3.990 6.431 -5.895 1.00 88.94 82 GLU A CA 1
ATOM 674 C C . GLU A 1 82 ? 2.642 7.099 -5.625 1.00 88.94 82 GLU A C 1
ATOM 676 O O . GLU A 1 82 ? 2.008 7.636 -6.537 1.00 88.94 82 GLU A O 1
ATOM 681 N N . ILE A 1 83 ? 2.187 7.053 -4.376 1.00 88.00 83 ILE A N 1
ATOM 682 C CA . ILE A 1 83 ? 0.931 7.671 -3.963 1.00 88.00 83 ILE A CA 1
ATOM 683 C C . ILE A 1 83 ? 1.079 9.192 -3.870 1.00 88.00 83 ILE A C 1
ATOM 685 O O . ILE A 1 83 ? 2.125 9.717 -3.479 1.00 88.00 83 ILE A O 1
ATOM 689 N N . ASN A 1 84 ? -0.005 9.918 -4.131 1.00 76.12 84 ASN A N 1
ATOM 690 C CA . ASN A 1 84 ? -0.084 11.309 -3.701 1.00 76.12 84 ASN A CA 1
ATOM 691 C C . ASN A 1 84 ? -0.269 11.387 -2.172 1.00 76.12 84 ASN A C 1
ATOM 693 O O . ASN A 1 84 ? -1.078 10.664 -1.589 1.00 76.12 84 ASN A O 1
ATOM 697 N N . LYS A 1 85 ? 0.477 12.289 -1.523 1.00 68.88 85 LYS A N 1
ATOM 698 C CA . LYS A 1 85 ? 0.550 12.422 -0.053 1.00 68.88 85 LYS A CA 1
ATOM 699 C C . LYS A 1 85 ? -0.741 12.911 0.619 1.00 68.88 85 LYS A C 1
ATOM 701 O O . LYS A 1 85 ? -0.842 12.888 1.835 1.00 68.88 85 LYS A O 1
ATOM 706 N N . ASP A 1 86 ? -1.719 13.379 -0.142 1.00 78.69 86 ASP A N 1
ATOM 707 C CA . ASP A 1 86 ? -2.952 13.996 0.356 1.00 78.69 86 ASP A CA 1
ATOM 708 C C . ASP A 1 86 ? -4.119 13.009 0.542 1.00 78.69 86 ASP A C 1
ATOM 710 O O . ASP A 1 86 ? -5.219 13.419 0.907 1.00 78.69 86 ASP A O 1
ATOM 714 N N . GLN A 1 87 ? -3.891 11.711 0.318 1.00 83.75 87 GLN A N 1
ATOM 715 C CA . GLN A 1 87 ? -4.939 10.678 0.321 1.00 83.75 87 GLN A CA 1
ATOM 716 C C . GLN A 1 87 ? -5.027 9.877 1.633 1.00 83.75 87 GLN A C 1
ATOM 718 O O . GLN A 1 87 ? -5.800 8.922 1.730 1.00 83.75 87 GLN A O 1
ATOM 723 N N . GLU A 1 88 ? -4.253 10.258 2.649 1.00 87.88 88 GLU A N 1
ATOM 724 C CA . GLU A 1 88 ? -4.251 9.627 3.969 1.00 87.88 88 GLU A CA 1
ATOM 725 C C . GLU A 1 88 ? -5.392 10.117 4.878 1.00 87.88 88 GLU A C 1
ATOM 727 O O . GLU A 1 88 ? -5.867 11.256 4.816 1.00 87.88 88 GLU A O 1
ATOM 732 N N . ASN A 1 89 ? -5.795 9.267 5.820 1.00 92.00 89 ASN A N 1
ATOM 733 C CA . ASN A 1 89 ? -6.614 9.675 6.947 1.00 92.00 89 ASN A CA 1
ATOM 734 C C . ASN A 1 89 ? -5.723 10.218 8.073 1.00 92.00 89 ASN A C 1
ATOM 736 O O . ASN A 1 89 ? -5.208 9.456 8.889 1.00 92.00 89 ASN A O 1
ATOM 740 N N . LYS A 1 90 ? -5.618 11.548 8.175 1.00 91.25 90 LYS A N 1
ATOM 741 C CA . LYS A 1 90 ? -4.769 12.236 9.169 1.00 91.25 90 LYS A CA 1
ATOM 742 C C . LYS A 1 90 ? -4.983 11.792 10.621 1.00 91.25 90 LYS A C 1
ATOM 744 O O . LYS A 1 90 ? -4.043 11.810 11.409 1.00 91.25 90 LYS A O 1
ATOM 749 N N . TYR A 1 91 ? -6.212 11.440 11.011 1.00 93.25 91 TYR A N 1
ATOM 750 C CA . TYR A 1 91 ? -6.497 11.027 12.389 1.00 93.25 91 TYR A CA 1
ATOM 751 C C . TYR A 1 91 ? -5.862 9.672 12.708 1.00 93.25 91 TYR A C 1
ATOM 753 O O . TYR A 1 91 ? -5.202 9.530 13.736 1.00 93.25 91 TYR A O 1
ATOM 761 N N . TYR A 1 92 ? -6.041 8.683 11.831 1.00 93.75 92 TYR A N 1
ATOM 762 C CA . TYR A 1 92 ? -5.437 7.372 12.039 1.00 93.75 92 TYR A CA 1
ATOM 763 C C . TYR A 1 92 ? -3.949 7.339 11.684 1.00 93.75 92 TYR A C 1
ATOM 765 O O . TYR A 1 92 ? -3.223 6.578 12.318 1.00 93.75 92 TYR A O 1
ATOM 773 N N . GLN A 1 93 ? -3.485 8.195 10.767 1.00 92.12 93 GLN A N 1
ATOM 774 C CA . GLN A 1 93 ? -2.061 8.366 10.471 1.00 92.12 93 GLN A CA 1
ATOM 775 C C . GLN A 1 93 ? -1.283 8.745 11.732 1.00 92.12 93 GLN A C 1
ATOM 777 O O . GLN A 1 93 ? -0.373 8.028 12.119 1.00 92.12 93 GLN A O 1
ATOM 782 N N . LYS A 1 94 ? -1.756 9.742 12.494 1.00 91.62 94 LYS A N 1
ATOM 783 C CA . LYS A 1 94 ? -1.147 10.111 13.785 1.00 91.62 94 LYS A CA 1
ATOM 784 C C . LYS A 1 94 ? -1.037 8.943 14.771 1.00 91.62 94 LYS A C 1
ATOM 786 O O . LYS A 1 94 ? -0.108 8.901 15.573 1.00 91.62 94 LYS A O 1
ATOM 791 N N . LYS A 1 95 ? -1.990 8.001 14.748 1.00 93.75 95 LYS A N 1
ATOM 792 C CA . LYS A 1 95 ? -1.906 6.792 15.583 1.00 93.75 95 LYS A CA 1
ATOM 793 C C . LYS A 1 95 ? -0.806 5.854 15.090 1.00 93.75 95 LYS A C 1
ATOM 795 O O . LYS A 1 95 ? -0.091 5.309 15.921 1.00 93.75 95 LYS A O 1
ATOM 800 N N . LEU A 1 96 ? -0.676 5.667 13.775 1.00 91.38 96 LEU A N 1
ATOM 801 C CA . LEU A 1 96 ? 0.409 4.878 13.190 1.00 91.38 96 LEU A CA 1
ATOM 802 C C . LEU A 1 96 ? 1.769 5.489 13.532 1.00 91.38 96 LEU A C 1
ATOM 804 O O . LEU A 1 96 ? 2.628 4.775 14.041 1.00 91.38 96 LEU A O 1
ATOM 808 N N . ASP A 1 97 ? 1.919 6.799 13.342 1.00 89.12 97 ASP A N 1
ATOM 809 C CA . ASP A 1 97 ? 3.160 7.527 13.618 1.00 89.12 97 ASP A CA 1
ATOM 810 C C . ASP A 1 97 ? 3.550 7.402 15.098 1.00 89.12 97 ASP A C 1
ATOM 812 O O . ASP A 1 97 ? 4.703 7.147 15.431 1.00 89.12 97 ASP A O 1
ATOM 816 N N . SER A 1 98 ? 2.576 7.489 16.012 1.00 91.44 98 SER A N 1
ATOM 817 C CA . SER A 1 98 ? 2.825 7.283 17.443 1.00 91.44 98 SER A CA 1
ATOM 818 C C . SER A 1 98 ? 3.303 5.864 17.761 1.00 91.44 98 SER A C 1
ATOM 820 O O . SER A 1 98 ? 4.194 5.703 18.593 1.00 91.44 98 SER A O 1
ATOM 822 N N . VAL A 1 99 ? 2.719 4.839 17.130 1.00 91.38 99 VAL A N 1
ATOM 823 C CA . VAL A 1 99 ? 3.148 3.443 17.313 1.00 91.38 99 VAL A CA 1
ATOM 824 C C . VAL A 1 99 ? 4.551 3.227 16.744 1.00 91.38 99 VAL A C 1
ATOM 826 O O . VAL A 1 99 ? 5.358 2.529 17.356 1.00 91.38 99 VAL A O 1
ATOM 829 N N . PHE A 1 100 ? 4.847 3.831 15.592 1.00 88.12 100 PHE A N 1
ATOM 830 C CA . PHE A 1 100 ? 6.166 3.786 14.972 1.00 88.12 100 PHE A CA 1
ATOM 831 C C . PHE A 1 100 ? 7.225 4.459 15.852 1.00 88.12 100 PHE A C 1
ATOM 833 O O . PHE A 1 100 ? 8.237 3.839 16.158 1.00 88.12 100 PHE A O 1
ATOM 840 N N . ASN A 1 101 ? 6.962 5.668 16.347 1.00 87.88 101 ASN A N 1
ATOM 841 C CA . ASN A 1 101 ? 7.891 6.390 17.217 1.00 87.88 101 ASN A CA 1
ATOM 842 C C . ASN A 1 101 ? 8.170 5.630 18.514 1.00 87.88 101 ASN A C 1
ATOM 844 O O . ASN A 1 101 ? 9.317 5.543 18.941 1.00 87.88 101 ASN A O 1
ATOM 848 N N . GLN A 1 102 ? 7.140 5.030 19.117 1.00 90.06 102 GLN A N 1
ATOM 849 C CA . GLN A 1 102 ? 7.324 4.170 20.282 1.00 90.06 102 GLN A C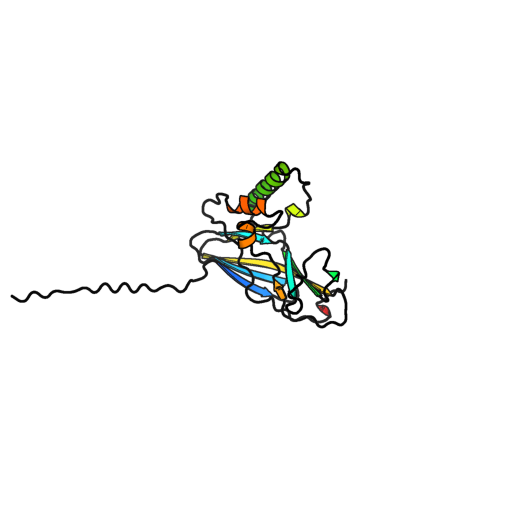A 1
ATOM 850 C C . GLN A 1 102 ? 8.223 2.968 19.954 1.00 90.06 102 GLN A C 1
ATOM 852 O O . GLN A 1 102 ? 9.147 2.678 20.705 1.00 90.06 102 GLN A O 1
ATOM 857 N N . TYR A 1 103 ? 7.985 2.298 18.822 1.00 87.69 103 TYR A N 1
ATOM 858 C CA . TYR A 1 103 ? 8.824 1.189 18.363 1.00 87.69 103 TYR A CA 1
ATOM 859 C C . TYR A 1 103 ? 10.285 1.616 18.157 1.00 87.69 103 TYR A C 1
ATOM 861 O O . TYR A 1 103 ? 11.189 0.916 18.604 1.00 87.69 103 TYR A O 1
ATOM 869 N N . VAL A 1 104 ? 10.519 2.773 17.534 1.00 86.19 104 VAL A N 1
ATOM 870 C CA . VAL A 1 104 ? 11.862 3.323 17.303 1.00 86.19 104 VAL A CA 1
ATOM 871 C C . VAL A 1 104 ? 12.587 3.610 18.618 1.00 86.19 104 VAL A C 1
ATOM 873 O O . VAL A 1 104 ? 13.730 3.192 18.774 1.00 86.19 104 VAL A O 1
ATOM 876 N N . ILE A 1 105 ? 11.913 4.257 19.576 1.00 86.88 105 ILE A N 1
ATOM 877 C CA . ILE A 1 105 ? 12.476 4.569 20.900 1.00 86.88 105 ILE A CA 1
ATOM 878 C C . ILE A 1 105 ? 12.828 3.287 21.661 1.00 86.88 105 ILE A C 1
ATOM 880 O O . ILE A 1 105 ? 13.931 3.169 22.181 1.00 86.88 105 ILE A O 1
ATOM 884 N N . GLU A 1 106 ? 11.910 2.319 21.715 1.00 88.38 106 GLU A N 1
ATOM 885 C CA . GLU A 1 106 ? 12.106 1.061 22.451 1.00 88.38 106 GLU A CA 1
ATOM 886 C C . GLU A 1 106 ? 13.234 0.190 21.886 1.00 88.38 106 GLU A C 1
ATOM 888 O O . GLU A 1 106 ? 13.802 -0.616 22.617 1.00 88.38 106 GLU A O 1
ATOM 893 N N . ASN A 1 107 ? 13.541 0.334 20.596 1.00 85.44 107 ASN A N 1
ATOM 894 C CA . ASN A 1 107 ? 14.569 -0.450 19.913 1.00 85.44 107 ASN A CA 1
ATOM 895 C C . ASN A 1 107 ? 15.851 0.354 19.642 1.00 85.44 107 ASN A C 1
ATOM 897 O O . ASN A 1 107 ? 16.699 -0.117 18.889 1.00 85.44 107 ASN A O 1
ATOM 901 N N . GLU A 1 108 ? 15.978 1.560 20.213 1.00 85.62 108 GLU A N 1
ATOM 902 C CA . GLU A 1 108 ? 17.131 2.457 20.028 1.00 85.62 108 GLU A CA 1
ATOM 903 C C . GLU A 1 108 ? 17.488 2.691 18.546 1.00 85.62 108 GLU A C 1
ATOM 905 O O . GLU A 1 108 ? 18.649 2.858 18.167 1.00 85.62 108 GLU A O 1
ATOM 910 N N . LEU A 1 109 ? 16.474 2.691 17.676 1.00 81.50 109 LEU A N 1
ATOM 911 C CA . LEU A 1 109 ? 16.657 2.902 16.245 1.00 81.50 109 LEU A CA 1
ATOM 912 C C . LEU A 1 109 ? 16.800 4.400 15.958 1.00 81.50 109 LEU A C 1
ATOM 914 O O . LEU A 1 109 ? 16.228 5.249 16.646 1.00 81.50 109 LEU A O 1
ATOM 918 N N . SER A 1 110 ? 17.529 4.752 14.901 1.00 76.12 110 SER A N 1
ATOM 919 C CA . SER A 1 110 ? 17.472 6.117 14.388 1.00 76.12 110 SER A CA 1
ATOM 920 C C . SER A 1 110 ? 16.112 6.358 13.730 1.00 76.12 110 SER A C 1
ATOM 922 O O . SER A 1 110 ? 15.609 5.521 12.976 1.00 76.12 110 SER A O 1
ATOM 924 N N . ILE A 1 111 ? 15.517 7.528 13.984 1.00 64.50 111 ILE A N 1
ATOM 925 C CA . ILE A 1 111 ? 14.391 8.019 13.183 1.00 64.50 111 ILE A CA 1
ATOM 926 C C . ILE A 1 111 ? 14.968 8.394 11.817 1.00 64.50 111 ILE A C 1
ATOM 928 O O . ILE A 1 111 ? 15.317 9.547 11.563 1.00 64.50 111 ILE A O 1
ATOM 932 N N . ASP A 1 112 ? 15.140 7.416 10.932 1.00 61.38 112 ASP A N 1
ATOM 933 C CA . ASP A 1 112 ? 15.332 7.737 9.529 1.00 61.38 112 ASP A CA 1
ATOM 934 C C . ASP A 1 112 ? 13.983 8.224 8.990 1.00 61.38 112 ASP A C 1
ATOM 936 O O . ASP A 1 112 ? 13.002 7.478 8.929 1.00 61.38 112 ASP A O 1
ATOM 940 N N . SER A 1 113 ? 13.935 9.493 8.578 1.00 50.97 113 SER A N 1
ATOM 941 C CA . SER A 1 113 ? 12.783 10.126 7.917 1.00 50.97 113 SER A CA 1
ATOM 942 C C . SER A 1 113 ? 12.236 9.327 6.721 1.00 50.97 113 SER A C 1
ATOM 944 O O . SER A 1 113 ? 11.113 9.563 6.264 1.00 50.97 113 SER A O 1
ATOM 946 N N . LYS A 1 114 ? 13.027 8.377 6.203 1.00 49.75 114 LYS A N 1
ATOM 947 C CA . LYS A 1 114 ? 12.646 7.435 5.152 1.00 49.75 114 LYS A CA 1
ATOM 948 C C . LYS A 1 114 ? 11.599 6.410 5.610 1.00 49.75 114 LYS A C 1
ATOM 950 O O . LYS A 1 114 ? 10.737 6.060 4.808 1.00 49.75 114 LYS A O 1
ATOM 955 N N . HIS A 1 115 ? 11.619 5.982 6.877 1.00 51.16 115 HIS A N 1
ATOM 956 C CA . HIS A 1 115 ? 10.657 5.012 7.422 1.00 51.16 115 HIS A CA 1
ATOM 957 C C . HIS A 1 115 ? 9.325 5.640 7.854 1.00 51.16 115 HIS A C 1
ATOM 959 O O . HIS A 1 115 ? 8.289 4.985 7.747 1.00 51.16 115 HIS A O 1
ATOM 965 N N . GLU A 1 116 ? 9.309 6.926 8.227 1.00 49.34 116 GLU A N 1
ATOM 966 C CA . GLU A 1 116 ? 8.078 7.672 8.566 1.00 49.34 116 GLU A CA 1
ATOM 967 C C . GLU A 1 116 ? 7.043 7.717 7.421 1.00 49.34 116 GLU A C 1
ATOM 969 O O . GLU A 1 116 ? 5.919 8.171 7.612 1.00 49.34 116 GLU A O 1
ATOM 974 N N . LYS A 1 117 ? 7.399 7.284 6.205 1.00 59.75 117 LYS A N 1
ATOM 975 C CA . LYS A 1 117 ? 6.570 7.434 5.000 1.00 59.75 117 LYS A CA 1
ATOM 976 C C . LYS A 1 117 ? 6.490 6.167 4.162 1.00 59.75 117 LYS A C 1
ATOM 978 O O . LYS A 1 117 ? 6.350 6.259 2.944 1.00 59.75 117 LYS A O 1
ATOM 983 N N . GLU A 1 118 ? 6.569 4.989 4.767 1.00 75.19 118 GLU A N 1
ATOM 984 C CA . GLU A 1 118 ? 6.362 3.752 4.006 1.00 75.19 118 GLU A CA 1
ATOM 985 C C . GLU A 1 118 ? 4.889 3.482 3.723 1.00 75.19 118 GLU A C 1
ATOM 987 O O . GLU A 1 118 ? 4.554 2.978 2.651 1.00 75.19 118 GLU A O 1
ATOM 992 N N . ASN A 1 119 ? 4.012 3.835 4.665 1.00 83.19 119 ASN A N 1
ATOM 993 C CA . ASN A 1 119 ? 2.599 3.502 4.600 1.00 83.19 119 ASN A CA 1
ATOM 994 C C . ASN A 1 119 ? 1.724 4.686 5.001 1.00 83.19 119 ASN A C 1
ATOM 996 O O . ASN A 1 119 ? 1.975 5.340 6.012 1.00 83.19 119 ASN A O 1
ATOM 1000 N N . ASN A 1 120 ? 0.646 4.875 4.249 1.00 88.25 120 ASN A N 1
ATOM 1001 C CA . ASN A 1 120 ? -0.444 5.766 4.601 1.00 88.25 120 ASN A CA 1
ATOM 1002 C C . ASN A 1 120 ? -1.593 4.959 5.201 1.00 88.25 120 ASN A C 1
ATOM 1004 O O . ASN A 1 120 ? -1.921 3.858 4.747 1.00 88.25 120 ASN A O 1
ATOM 1008 N N . VAL A 1 121 ? -2.255 5.527 6.202 1.00 91.69 121 VAL A N 1
ATOM 1009 C CA . VAL A 1 121 ? -3.472 4.955 6.766 1.00 91.69 121 VAL A CA 1
ATOM 1010 C C . VAL A 1 121 ? -4.681 5.450 5.994 1.00 91.69 121 VAL A C 1
ATOM 1012 O O . VAL A 1 121 ? -4.874 6.650 5.808 1.00 91.69 121 VAL A O 1
ATOM 1015 N N . VAL A 1 122 ? -5.557 4.530 5.612 1.00 93.19 122 VAL A N 1
ATOM 1016 C CA . VAL A 1 122 ? -6.789 4.823 4.886 1.00 93.19 122 VAL A CA 1
ATOM 1017 C C . VAL A 1 122 ? -7.999 4.370 5.685 1.00 93.19 122 VAL A C 1
ATOM 1019 O O . VAL A 1 122 ? -7.972 3.351 6.373 1.00 93.19 122 VAL A O 1
ATOM 1022 N N . LEU A 1 123 ? -9.078 5.145 5.568 1.00 95.06 123 LEU A N 1
ATOM 1023 C CA . LEU A 1 123 ? -10.401 4.814 6.078 1.00 95.06 123 LEU A CA 1
ATOM 1024 C C . LEU A 1 123 ? -11.375 4.711 4.904 1.00 95.06 123 LEU A C 1
ATOM 1026 O O . LEU A 1 123 ? -11.506 5.653 4.124 1.00 95.06 123 LEU A O 1
ATOM 1030 N N . ILE A 1 124 ? -12.121 3.615 4.835 1.00 95.25 124 ILE A N 1
ATOM 1031 C CA . ILE A 1 124 ? -13.269 3.465 3.939 1.00 95.25 124 ILE A CA 1
ATOM 1032 C C . ILE A 1 124 ? -14.522 3.206 4.776 1.00 95.25 124 ILE A C 1
ATOM 1034 O O . ILE A 1 124 ? -14.531 2.339 5.651 1.00 95.25 124 ILE A O 1
ATOM 1038 N N . LYS A 1 125 ? -15.584 3.979 4.539 1.00 96.19 125 LYS A N 1
ATOM 1039 C CA . LYS A 1 125 ? -16.837 3.837 5.289 1.00 96.19 125 LYS A CA 1
ATOM 1040 C C . LYS A 1 125 ? -17.540 2.529 4.935 1.00 96.19 125 LYS A C 1
ATOM 1042 O O . LYS A 1 125 ? -17.297 1.939 3.881 1.00 96.19 125 LYS A O 1
ATOM 1047 N N . SER A 1 126 ? -18.396 2.053 5.831 1.00 95.12 126 SER A N 1
ATOM 1048 C CA . SER A 1 126 ? -19.293 0.929 5.555 1.00 95.12 126 SER A CA 1
ATOM 1049 C C . SER A 1 126 ? -20.115 1.184 4.289 1.00 95.12 126 SER A C 1
ATOM 1051 O O . SER A 1 126 ? -20.580 2.300 4.050 1.00 95.12 126 SER A O 1
ATOM 1053 N N . LYS A 1 127 ? -20.283 0.142 3.466 1.00 94.56 127 LYS A N 1
ATOM 1054 C CA . LYS A 1 127 ? -21.066 0.189 2.218 1.00 94.56 127 LYS A CA 1
ATOM 1055 C C . LYS A 1 127 ? -20.641 1.314 1.261 1.00 94.56 127 LYS A C 1
ATOM 1057 O O . LYS A 1 127 ? -21.481 1.882 0.568 1.00 94.56 127 LYS A O 1
ATOM 1062 N N . SER A 1 128 ? -19.348 1.639 1.219 1.00 96.25 128 SER A N 1
ATOM 1063 C CA . SER A 1 128 ? -18.805 2.689 0.354 1.00 96.25 128 SER A CA 1
ATOM 1064 C C . SER A 1 128 ? -17.629 2.204 -0.488 1.00 96.25 128 SER A C 1
ATOM 1066 O O . SER A 1 128 ? -17.031 1.161 -0.225 1.00 96.25 128 SER A O 1
ATOM 1068 N N . SER A 1 129 ? -17.257 3.016 -1.475 1.00 95.12 129 SER A N 1
ATOM 1069 C CA . SER A 1 129 ? -16.064 2.831 -2.299 1.00 95.12 129 SER A CA 1
ATOM 1070 C C . SER A 1 129 ? -15.063 3.964 -2.088 1.00 95.12 129 SER A C 1
ATOM 1072 O O . SER A 1 1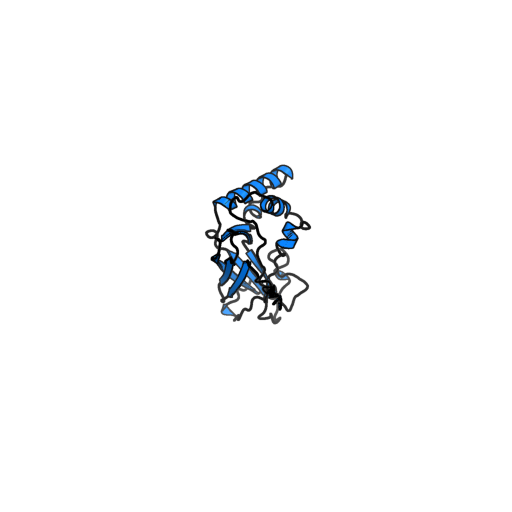29 ? -15.455 5.094 -1.801 1.00 95.12 129 SER A O 1
ATOM 1074 N N . LEU A 1 130 ? -13.781 3.683 -2.297 1.00 93.94 130 LEU A N 1
ATOM 1075 C CA . LEU A 1 130 ? -12.708 4.672 -2.286 1.00 93.94 130 LEU A CA 1
ATOM 1076 C C . LEU A 1 130 ? -11.759 4.406 -3.451 1.00 93.94 130 LEU A C 1
ATOM 1078 O O . LEU A 1 130 ? -11.466 3.256 -3.762 1.00 93.94 130 LEU A O 1
ATOM 1082 N N . SER A 1 131 ? -11.272 5.468 -4.087 1.00 92.88 131 SER A N 1
ATOM 1083 C CA . SER A 1 131 ? -10.259 5.363 -5.138 1.00 92.88 131 SER A CA 1
ATOM 1084 C C . SER A 1 131 ? -8.974 6.026 -4.674 1.00 92.88 131 SER A C 1
ATOM 1086 O O . SER A 1 131 ? -9.003 7.188 -4.280 1.00 92.88 131 SER A O 1
ATOM 1088 N N . ILE A 1 132 ? -7.871 5.290 -4.740 1.00 91.62 132 ILE A N 1
ATOM 1089 C CA . ILE A 1 132 ? -6.531 5.781 -4.425 1.00 91.62 132 ILE A CA 1
ATOM 1090 C C . ILE A 1 132 ? -5.738 5.855 -5.721 1.00 91.62 132 ILE A C 1
ATOM 1092 O O . ILE A 1 132 ? -5.663 4.877 -6.469 1.00 91.62 132 ILE A O 1
ATOM 1096 N N . LYS A 1 133 ? -5.152 7.018 -5.989 1.00 92.62 133 LYS A N 1
ATOM 1097 C CA . LYS A 1 133 ? -4.424 7.291 -7.226 1.00 92.62 133 LYS A CA 1
ATOM 1098 C C . LYS A 1 133 ? -2.925 7.320 -6.968 1.00 92.62 133 LYS A C 1
ATOM 1100 O O . LYS A 1 133 ? -2.445 8.141 -6.189 1.00 92.62 133 LYS A O 1
ATOM 1105 N N . TYR A 1 134 ? -2.213 6.476 -7.702 1.00 91.75 134 TYR A N 1
ATOM 1106 C CA . TYR A 1 134 ? -0.762 6.427 -7.760 1.00 91.75 134 TYR A CA 1
ATOM 1107 C C . TYR A 1 134 ? -0.269 6.970 -9.099 1.00 91.75 134 TYR A C 1
ATOM 1109 O O . TYR A 1 134 ? -0.872 6.712 -10.145 1.00 91.75 134 TYR A O 1
ATOM 1117 N N . LYS A 1 135 ? 0.851 7.688 -9.078 1.00 92.06 135 LYS A N 1
ATOM 1118 C CA . LYS A 1 135 ? 1.621 8.042 -10.269 1.00 92.06 135 LYS A CA 1
ATOM 1119 C C . LYS A 1 135 ? 2.526 6.872 -10.638 1.00 92.06 135 LYS A C 1
ATOM 1121 O O . LYS A 1 135 ? 3.299 6.419 -9.807 1.00 92.06 135 LYS A O 1
ATOM 1126 N N . LEU A 1 136 ? 2.413 6.390 -11.868 1.00 89.94 136 LEU A N 1
ATOM 1127 C CA . LEU A 1 136 ? 3.181 5.275 -12.408 1.00 89.94 136 LEU A CA 1
ATOM 1128 C C . LEU A 1 136 ? 4.513 5.767 -12.980 1.00 89.94 136 LEU A C 1
ATOM 1130 O O . LEU A 1 136 ? 4.561 6.770 -13.693 1.00 89.94 136 LEU A O 1
ATOM 1134 N N . PHE A 1 137 ? 5.568 5.017 -12.695 1.00 87.44 137 PHE A N 1
ATOM 1135 C CA . PHE A 1 137 ? 6.912 5.205 -13.208 1.00 87.44 137 PHE A CA 1
ATOM 1136 C C . PHE A 1 137 ? 7.391 3.906 -13.845 1.00 87.44 137 PHE A C 1
ATOM 1138 O O . PHE A 1 137 ? 7.255 2.819 -13.276 1.00 87.44 137 PHE A O 1
ATOM 1145 N N . VAL A 1 138 ? 7.953 4.041 -15.041 1.00 85.81 138 VAL A N 1
ATOM 1146 C CA . VAL A 1 138 ? 8.454 2.935 -15.847 1.00 85.81 138 VAL A CA 1
ATOM 1147 C C . VAL A 1 138 ? 9.846 3.319 -16.321 1.00 85.81 138 VAL A C 1
ATOM 1149 O O . VAL A 1 138 ? 9.999 4.231 -17.133 1.00 85.81 138 VAL A O 1
ATOM 1152 N N . LYS A 1 139 ? 10.859 2.647 -15.779 1.00 83.12 139 LYS A N 1
ATOM 1153 C CA . LYS A 1 139 ? 12.268 2.913 -16.080 1.00 83.12 139 LYS A CA 1
ATOM 1154 C C . LYS A 1 139 ? 12.879 1.740 -16.824 1.00 83.12 139 LYS A C 1
ATOM 1156 O O . LYS A 1 139 ? 12.657 0.597 -16.429 1.00 83.12 139 LYS A O 1
ATOM 1161 N N . LYS A 1 140 ? 13.657 2.016 -17.867 1.00 78.75 140 LYS A N 1
ATOM 1162 C CA . LYS A 1 140 ? 14.511 1.019 -18.518 1.00 78.75 140 LYS A CA 1
ATOM 1163 C C . LYS A 1 140 ? 15.886 1.085 -17.872 1.00 78.75 140 LYS A C 1
ATOM 1165 O O . LYS A 1 140 ? 16.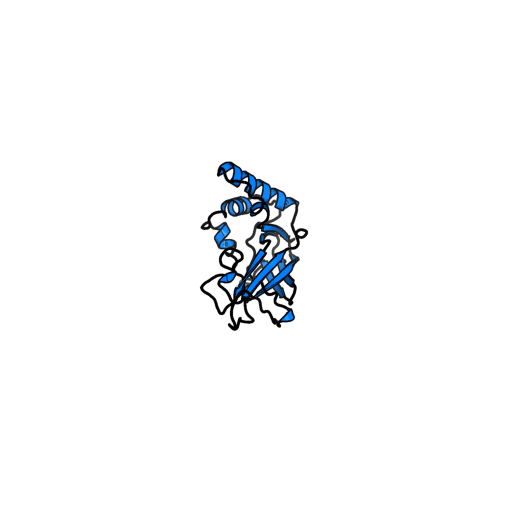453 2.169 -17.799 1.00 78.75 140 LYS A O 1
ATOM 1170 N N . ASN A 1 141 ? 16.406 -0.051 -17.408 1.00 74.25 141 ASN A N 1
ATOM 1171 C CA . ASN A 1 141 ? 17.726 -0.076 -16.774 1.00 74.25 141 ASN A CA 1
ATOM 1172 C C . ASN A 1 141 ? 18.796 -0.554 -17.771 1.00 74.25 141 ASN A C 1
ATOM 1174 O O . ASN A 1 141 ? 19.604 0.257 -18.204 1.00 74.25 141 ASN A O 1
ATOM 1178 N N . PHE A 1 142 ? 18.784 -1.825 -18.209 1.00 67.69 142 PHE A N 1
ATOM 1179 C CA . PHE A 1 142 ? 19.797 -2.341 -19.151 1.00 67.69 142 PHE A CA 1
ATOM 1180 C C . PHE A 1 142 ? 19.290 -3.420 -20.129 1.00 67.69 142 PHE A C 1
ATOM 1182 O O . PHE A 1 142 ? 18.453 -4.257 -19.798 1.00 67.69 142 PHE A O 1
ATOM 1189 N N . GLY A 1 143 ? 19.890 -3.448 -21.328 1.00 59.97 143 GLY A N 1
ATOM 1190 C CA . GLY A 1 143 ? 19.804 -4.548 -22.299 1.00 59.97 143 GLY A CA 1
ATOM 1191 C C . GLY A 1 143 ? 18.752 -4.401 -23.411 1.00 59.97 143 GLY A C 1
ATOM 1192 O O . GLY A 1 143 ? 17.738 -3.723 -23.265 1.00 59.97 143 GLY A O 1
ATOM 1193 N N . ASN A 1 144 ? 18.983 -5.108 -24.526 1.00 53.00 144 ASN A N 1
ATOM 1194 C CA . ASN A 1 144 ? 18.019 -5.319 -25.625 1.00 53.00 144 ASN A CA 1
ATOM 1195 C C . ASN A 1 144 ? 16.961 -6.391 -25.284 1.00 53.00 144 ASN A C 1
ATOM 1197 O O . ASN A 1 144 ? 16.295 -6.925 -26.170 1.00 53.00 144 ASN A O 1
ATOM 1201 N N . ASN A 1 145 ? 16.834 -6.757 -24.006 1.00 59.16 145 ASN A N 1
ATOM 1202 C CA . ASN A 1 145 ? 15.966 -7.844 -23.577 1.00 59.16 145 ASN A CA 1
ATOM 1203 C C . ASN A 1 145 ? 14.501 -7.401 -23.595 1.00 59.16 145 ASN A C 1
ATOM 1205 O O . ASN A 1 145 ? 14.144 -6.329 -23.104 1.00 59.16 145 ASN A O 1
ATOM 1209 N N . SER A 1 146 ? 13.642 -8.255 -24.149 1.00 68.25 146 SER A N 1
ATOM 1210 C CA . SER A 1 146 ? 12.200 -8.035 -24.188 1.00 68.25 146 SER A CA 1
ATOM 1211 C C . SER A 1 146 ? 11.604 -8.140 -22.781 1.00 68.25 146 SER A C 1
ATOM 1213 O O . SER A 1 146 ? 11.630 -9.213 -22.174 1.00 68.25 146 SER A O 1
ATOM 1215 N N . TYR A 1 147 ? 11.027 -7.051 -22.282 1.00 72.75 147 TYR A N 1
ATOM 1216 C CA . TYR A 1 147 ? 10.168 -7.068 -21.099 1.00 72.75 147 TYR A CA 1
ATOM 1217 C C . TYR A 1 147 ? 8.730 -7.452 -21.473 1.00 72.75 147 TYR A C 1
ATOM 1219 O O . TYR A 1 147 ? 8.297 -7.273 -22.616 1.00 72.75 147 TYR A O 1
ATOM 1227 N N . SER A 1 148 ? 7.974 -8.009 -20.524 1.00 75.62 148 SER A N 1
ATOM 1228 C CA . SER A 1 148 ? 6.574 -8.370 -20.766 1.00 75.62 148 SER A CA 1
ATOM 1229 C C . SER A 1 148 ? 5.623 -7.181 -20.576 1.00 75.62 148 SER A C 1
ATOM 1231 O O . SER A 1 148 ? 5.969 -6.146 -20.019 1.00 75.62 148 SER A O 1
ATOM 1233 N N . SER A 1 149 ? 4.373 -7.339 -21.015 1.00 78.75 149 SER A N 1
ATOM 1234 C CA . SER A 1 149 ? 3.278 -6.404 -20.709 1.00 78.75 149 SER A CA 1
ATOM 1235 C C . SER A 1 149 ? 2.564 -6.725 -19.387 1.00 78.75 149 SER A C 1
ATOM 1237 O O . SER A 1 149 ? 1.546 -6.109 -19.072 1.00 78.75 149 SER A O 1
ATOM 1239 N N . ARG A 1 150 ? 3.038 -7.721 -18.622 1.00 82.88 150 ARG A N 1
ATOM 1240 C CA . ARG A 1 150 ? 2.370 -8.248 -17.423 1.00 82.88 150 ARG A CA 1
ATOM 1241 C C . ARG A 1 150 ? 3.300 -8.182 -16.221 1.00 82.88 150 ARG A C 1
ATOM 1243 O O . ARG A 1 150 ? 4.255 -8.945 -16.117 1.00 82.88 150 ARG A O 1
ATOM 1250 N N . PHE A 1 151 ? 2.931 -7.358 -15.254 1.00 78.31 151 PHE A N 1
ATOM 1251 C CA . PHE A 1 151 ? 3.701 -7.129 -14.043 1.00 78.31 151 PHE A CA 1
ATOM 1252 C C . PHE A 1 151 ? 2.908 -7.586 -12.822 1.00 78.31 151 PHE A C 1
ATOM 1254 O O . PHE A 1 151 ? 1.732 -7.282 -12.679 1.00 78.31 151 PHE A O 1
ATOM 1261 N N . LYS A 1 152 ? 3.499 -8.356 -11.918 1.00 77.44 152 LYS A N 1
ATOM 1262 C CA . LYS A 1 152 ? 2.843 -8.779 -10.679 1.00 77.44 152 LYS A CA 1
ATOM 1263 C C . LYS A 1 152 ? 3.251 -7.837 -9.559 1.00 77.44 152 LYS A C 1
ATOM 1265 O O . LYS A 1 152 ? 4.436 -7.575 -9.393 1.00 77.44 152 LYS A O 1
ATOM 1270 N N . GLN A 1 153 ? 2.287 -7.347 -8.781 1.00 75.50 153 GLN A N 1
ATOM 1271 C CA . GLN A 1 153 ? 2.595 -6.530 -7.611 1.00 75.50 153 GLN A CA 1
ATOM 1272 C C . GLN A 1 153 ? 3.530 -7.318 -6.688 1.00 75.50 153 GLN A C 1
ATOM 1274 O O . GLN A 1 153 ? 3.173 -8.400 -6.214 1.00 75.50 153 GLN A O 1
ATOM 1279 N N . ASN A 1 154 ? 4.721 -6.778 -6.450 1.00 68.56 154 ASN A N 1
ATOM 1280 C CA . ASN A 1 154 ? 5.644 -7.317 -5.476 1.00 68.56 154 ASN A CA 1
ATOM 1281 C C . ASN A 1 154 ? 5.448 -6.583 -4.158 1.00 68.56 154 ASN A C 1
ATOM 1283 O O . ASN A 1 154 ? 6.166 -5.646 -3.817 1.00 68.56 154 ASN A O 1
ATOM 1287 N N . TYR A 1 155 ? 4.411 -7.004 -3.450 1.00 64.75 155 TYR A N 1
ATOM 1288 C CA . TYR A 1 155 ? 4.099 -6.483 -2.139 1.00 64.75 155 TYR A CA 1
ATOM 1289 C C . TYR A 1 155 ? 3.945 -7.657 -1.176 1.00 64.75 155 TYR A C 1
ATOM 1291 O O . TYR A 1 155 ? 3.154 -8.564 -1.472 1.00 64.75 155 TYR A O 1
ATOM 1299 N N . PRO A 1 156 ? 4.697 -7.699 -0.058 1.00 58.25 156 PRO A N 1
ATOM 1300 C CA . PRO A 1 156 ? 4.453 -8.704 0.958 1.00 58.25 156 PRO A CA 1
ATOM 1301 C C . PRO A 1 156 ? 3.005 -8.537 1.408 1.00 58.25 156 PRO A C 1
ATOM 1303 O O . PRO A 1 156 ? 2.597 -7.471 1.859 1.00 58.25 156 PRO A O 1
ATOM 1306 N N . VAL A 1 157 ? 2.200 -9.583 1.202 1.00 59.38 157 VAL A N 1
ATOM 1307 C CA . VAL A 1 157 ? 0.778 -9.558 1.551 1.00 59.38 157 VAL A CA 1
ATOM 1308 C C . VAL A 1 157 ? 0.687 -9.126 3.009 1.00 59.38 157 VAL A C 1
ATOM 1310 O O . VAL A 1 157 ? 1.268 -9.798 3.860 1.00 59.38 157 VAL A O 1
ATOM 1313 N N . TYR A 1 158 ? -0.015 -8.025 3.298 1.00 63.62 158 TYR A N 1
ATOM 1314 C CA . TYR A 1 158 ? -0.118 -7.475 4.655 1.00 63.62 158 TYR A CA 1
ATOM 1315 C C . TYR A 1 158 ? -0.521 -8.531 5.680 1.00 63.62 158 TYR A C 1
ATOM 1317 O O . TYR A 1 158 ? -0.063 -8.485 6.808 1.00 63.62 158 TYR A O 1
ATOM 13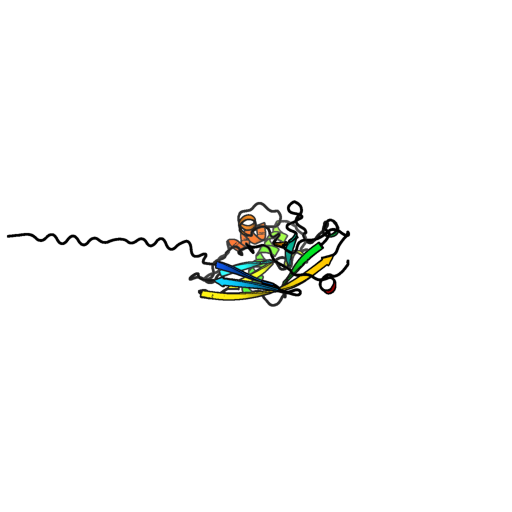25 N N . ASP A 1 159 ? -1.314 -9.524 5.280 1.00 64.38 159 ASP A N 1
ATOM 1326 C CA . ASP A 1 159 ? -1.643 -10.685 6.105 1.00 64.38 159 ASP A CA 1
ATOM 1327 C C . ASP A 1 159 ? -0.393 -11.395 6.671 1.00 64.38 159 ASP A C 1
ATOM 1329 O O . ASP A 1 159 ? -0.357 -11.721 7.850 1.00 64.38 159 ASP A O 1
ATOM 1333 N N . LYS A 1 160 ? 0.678 -11.561 5.882 1.00 65.06 160 LYS A N 1
ATOM 1334 C CA . LYS A 1 160 ? 1.968 -12.100 6.353 1.00 65.06 160 LYS A CA 1
ATOM 1335 C C . LYS A 1 160 ? 2.725 -11.119 7.251 1.00 65.06 160 LYS A C 1
ATOM 1337 O O . LYS A 1 160 ? 3.346 -11.544 8.216 1.00 65.06 160 LYS A O 1
ATOM 1342 N N . VAL A 1 161 ? 2.662 -9.822 6.947 1.00 66.88 161 VAL A N 1
ATOM 1343 C CA . VAL A 1 161 ? 3.291 -8.754 7.749 1.00 66.88 161 VAL A CA 1
ATOM 1344 C C . VAL A 1 161 ? 2.635 -8.663 9.135 1.00 66.88 161 VAL A C 1
ATOM 1346 O O . VAL A 1 161 ? 3.320 -8.601 10.150 1.00 66.88 161 VAL A O 1
ATOM 1349 N N . ILE A 1 162 ? 1.304 -8.742 9.188 1.00 66.88 162 ILE A N 1
ATOM 1350 C CA . ILE A 1 162 ? 0.483 -8.704 10.406 1.00 66.88 162 ILE A CA 1
ATOM 1351 C C . ILE A 1 162 ? 0.637 -9.996 11.225 1.00 66.88 162 ILE A C 1
ATOM 1353 O O . ILE A 1 162 ? 0.587 -9.950 12.452 1.00 66.88 162 ILE A O 1
ATOM 1357 N N . LYS A 1 163 ? 0.845 -11.146 10.570 1.00 66.94 163 LYS A N 1
ATOM 1358 C CA . LYS A 1 163 ? 1.078 -12.443 11.235 1.00 66.94 163 LYS A CA 1
ATOM 1359 C C . LYS A 1 163 ? 2.479 -12.594 11.843 1.00 66.94 163 LYS A C 1
ATOM 1361 O O . LYS A 1 163 ? 2.691 -13.543 12.590 1.00 66.94 163 LYS A O 1
ATOM 1366 N N . GLY A 1 164 ? 3.391 -11.660 11.570 1.00 57.12 164 GLY A N 1
ATOM 1367 C CA . GLY A 1 164 ? 4.772 -11.696 12.046 1.00 57.12 164 GLY A CA 1
ATOM 1368 C C . GLY A 1 164 ? 5.669 -12.594 11.194 1.00 57.12 164 GLY A C 1
ATOM 1369 O O . GLY A 1 164 ? 5.259 -13.652 10.723 1.00 57.12 164 GLY A O 1
ATOM 1370 N N . GLY A 1 165 ? 6.901 -12.133 10.956 1.00 59.50 165 GLY A N 1
ATOM 1371 C CA . GLY A 1 165 ? 7.889 -12.839 10.126 1.00 59.50 165 GLY A CA 1
ATOM 1372 C C . GLY A 1 165 ? 8.816 -11.944 9.298 1.00 59.50 165 GLY A C 1
ATOM 1373 O O . GLY A 1 165 ? 9.715 -12.459 8.644 1.00 59.50 165 GLY A O 1
ATOM 1374 N N . TYR A 1 166 ? 8.623 -10.621 9.325 1.00 63.25 166 TYR A N 1
ATOM 1375 C CA . TYR A 1 166 ? 9.490 -9.655 8.643 1.00 63.25 166 TYR A CA 1
ATOM 1376 C C . TYR A 1 166 ? 10.087 -8.661 9.643 1.00 63.25 166 TYR A C 1
ATOM 1378 O O . TYR A 1 166 ? 9.356 -8.077 10.448 1.00 63.25 166 TYR A O 1
ATOM 1386 N N . ALA A 1 167 ? 11.404 -8.451 9.585 1.00 58.75 167 ALA A N 1
ATOM 1387 C CA . ALA A 1 167 ? 12.066 -7.384 10.335 1.00 58.75 167 ALA A CA 1
ATOM 1388 C C . ALA A 1 167 ? 11.437 -6.022 9.978 1.00 58.75 167 ALA A C 1
ATOM 1390 O O . ALA A 1 167 ? 11.058 -5.803 8.828 1.00 58.75 167 ALA A O 1
ATOM 1391 N N . GLY A 1 168 ? 11.254 -5.143 10.968 1.00 64.06 168 GLY A N 1
ATOM 1392 C CA . GLY A 1 168 ? 10.612 -3.833 10.779 1.00 64.06 168 GLY A CA 1
ATOM 1393 C C . GLY A 1 168 ? 9.079 -3.852 10.666 1.00 64.06 168 GLY A C 1
ATOM 1394 O O . GLY A 1 168 ? 8.470 -2.800 10.526 1.00 64.06 168 GLY A O 1
ATOM 1395 N N . SER A 1 169 ? 8.418 -5.014 10.769 1.00 75.31 169 SER A N 1
ATOM 1396 C CA . SER A 1 169 ? 6.943 -5.108 10.708 1.00 75.31 169 SER A CA 1
ATOM 1397 C C . SER A 1 169 ? 6.226 -4.937 12.051 1.00 75.31 169 SER A C 1
ATOM 1399 O O . SER A 1 169 ? 4.996 -4.939 12.103 1.00 75.31 169 SER A O 1
ATOM 1401 N N . GLU A 1 170 ? 6.960 -4.810 13.155 1.00 83.38 170 GLU A N 1
ATOM 1402 C CA . GLU A 1 170 ? 6.368 -4.847 14.493 1.00 83.38 170 GLU A CA 1
ATOM 1403 C C . GLU A 1 170 ? 5.426 -3.664 14.757 1.00 83.38 170 GLU A C 1
ATOM 1405 O O . GLU A 1 170 ? 4.335 -3.856 15.296 1.00 83.38 170 GLU A O 1
ATOM 1410 N N . TYR A 1 171 ? 5.779 -2.455 14.310 1.00 85.19 171 TYR A N 1
ATOM 1411 C CA . TYR A 1 171 ? 4.904 -1.289 14.457 1.00 85.19 171 TYR A CA 1
ATOM 1412 C C . TYR A 1 171 ? 3.564 -1.484 13.720 1.00 85.19 171 TYR A C 1
ATOM 1414 O O . TYR A 1 171 ? 2.509 -1.131 14.244 1.00 85.19 171 TYR A O 1
ATOM 1422 N N . VAL A 1 172 ? 3.573 -2.140 12.553 1.00 86.38 172 VAL A N 1
ATOM 1423 C CA . VAL A 1 172 ? 2.355 -2.510 11.811 1.00 86.38 172 VAL A CA 1
ATOM 1424 C C . VAL A 1 172 ? 1.513 -3.503 12.611 1.00 86.38 172 VAL A C 1
ATOM 1426 O O . VAL A 1 172 ? 0.291 -3.364 12.682 1.00 86.38 172 VAL A O 1
ATOM 1429 N N . GLN A 1 173 ? 2.144 -4.495 13.243 1.00 87.75 173 GLN A N 1
ATOM 1430 C CA . GLN A 1 173 ? 1.440 -5.464 14.085 1.00 87.75 173 GLN A CA 1
ATOM 1431 C C . GLN A 1 173 ? 0.799 -4.784 15.297 1.00 87.75 173 GLN A C 1
ATOM 1433 O O . GLN A 1 173 ? -0.371 -5.032 15.591 1.00 87.75 173 GLN A O 1
ATOM 1438 N N . ARG A 1 174 ? 1.532 -3.899 15.979 1.00 90.50 174 ARG A N 1
ATOM 1439 C CA . ARG A 1 174 ? 1.014 -3.103 17.100 1.00 90.50 174 ARG A CA 1
ATOM 1440 C C . ARG A 1 174 ? -0.163 -2.235 16.653 1.00 90.50 174 ARG A C 1
ATOM 1442 O O . ARG A 1 174 ? -1.221 -2.281 17.277 1.00 90.50 174 ARG A O 1
ATOM 1449 N N . PHE A 1 175 ? -0.027 -1.541 15.521 1.00 91.62 175 PHE A N 1
ATOM 1450 C CA . PHE A 1 175 ? -1.097 -0.737 14.932 1.00 91.62 175 PHE A CA 1
ATOM 1451 C C . PHE A 1 175 ? -2.344 -1.577 14.624 1.00 91.62 175 PHE A C 1
ATOM 1453 O O . PHE A 1 175 ? -3.451 -1.188 14.987 1.00 91.62 175 PHE A O 1
ATOM 1460 N N . SER A 1 176 ? -2.176 -2.768 14.038 1.00 90.50 176 SER A N 1
ATOM 1461 C CA . SER A 1 176 ? -3.288 -3.664 13.685 1.00 90.50 176 SER A CA 1
ATOM 1462 C C . SER A 1 176 ? -4.137 -4.119 14.879 1.00 90.50 176 SER A C 1
ATOM 1464 O O . SER A 1 176 ? -5.295 -4.497 14.702 1.00 90.50 176 SER A O 1
ATOM 1466 N N . LYS A 1 177 ? -3.567 -4.072 16.091 1.00 91.69 177 LYS A N 1
ATOM 1467 C CA . LYS A 1 177 ? -4.200 -4.487 17.351 1.00 91.69 177 LYS A CA 1
ATOM 1468 C C . LYS A 1 177 ? -4.828 -3.321 18.122 1.00 91.69 177 LYS A C 1
ATOM 1470 O O . LYS A 1 177 ? -5.428 -3.552 19.171 1.00 91.69 177 LYS A O 1
ATOM 1475 N N . LEU A 1 178 ? -4.697 -2.082 17.640 1.00 93.56 178 LEU A N 1
ATOM 1476 C CA . LEU A 1 178 ? -5.303 -0.924 18.295 1.00 93.56 178 LEU A CA 1
ATOM 1477 C C . LEU A 1 178 ? -6.835 -0.988 18.268 1.00 93.56 178 LEU A C 1
ATOM 1479 O O . LEU A 1 178 ? -7.457 -1.599 17.399 1.00 93.56 178 LEU A O 1
ATOM 1483 N N . ASN A 1 179 ? -7.457 -0.272 19.204 1.00 93.00 179 ASN A N 1
ATOM 1484 C CA . ASN A 1 179 ? -8.889 -0.019 19.167 1.00 93.00 179 ASN A CA 1
ATOM 1485 C C . ASN A 1 179 ? -9.200 1.148 18.207 1.00 93.00 179 ASN A C 1
ATOM 1487 O O . ASN A 1 179 ? -8.831 2.304 18.449 1.00 93.00 179 ASN A O 1
ATOM 1491 N N . PHE A 1 180 ? -9.913 0.839 17.125 1.00 94.06 180 PHE A N 1
ATOM 1492 C CA . PHE A 1 180 ? -10.353 1.797 16.105 1.00 94.06 180 PHE A CA 1
ATOM 1493 C C . PHE A 1 180 ? -11.824 2.232 16.280 1.00 94.06 180 PHE A C 1
ATOM 1495 O O . PHE A 1 180 ? -12.407 2.866 15.398 1.00 94.06 180 PHE A O 1
ATOM 1502 N N . GLY A 1 181 ? -12.433 1.933 17.431 1.00 90.75 181 GLY A N 1
ATOM 1503 C CA . GLY A 1 181 ? -13.809 2.297 17.753 1.00 90.75 181 GLY A CA 1
ATOM 1504 C C . GLY A 1 181 ? -14.807 1.592 16.836 1.00 90.75 181 GLY A C 1
ATOM 1505 O O . GLY A 1 181 ? -14.939 0.374 16.871 1.00 90.75 181 GLY A O 1
ATOM 1506 N N . LYS A 1 182 ? -15.525 2.370 16.017 1.00 88.56 182 LYS A N 1
ATOM 1507 C CA . LYS A 1 182 ? -16.506 1.844 15.046 1.00 88.56 182 LYS A CA 1
ATOM 1508 C C . LYS A 1 182 ? -15.860 1.252 13.792 1.00 88.56 182 LYS A C 1
ATOM 1510 O O . LYS A 1 182 ? -16.539 0.566 13.030 1.00 88.56 182 LYS A O 1
ATOM 1515 N N . ALA A 1 183 ? -14.581 1.539 13.562 1.00 94.75 183 ALA A N 1
ATOM 1516 C CA . ALA A 1 183 ? -13.853 0.990 12.437 1.00 94.75 183 ALA A CA 1
ATOM 1517 C C . ALA A 1 183 ? -13.123 -0.299 12.828 1.00 94.75 183 ALA A C 1
ATOM 1519 O O . ALA A 1 183 ? -12.743 -0.500 13.980 1.00 94.75 183 ALA A O 1
ATOM 1520 N N . LYS A 1 184 ? -12.913 -1.174 11.847 1.00 93.88 184 LYS A N 1
ATOM 1521 C CA . LYS A 1 184 ? -12.174 -2.425 11.991 1.00 93.88 184 LYS A CA 1
ATOM 1522 C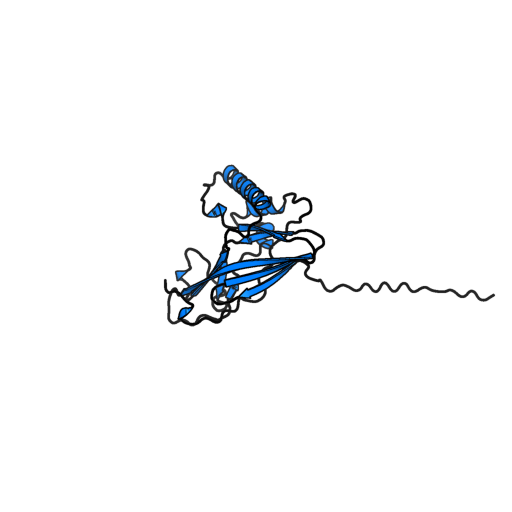 C . LYS A 1 184 ? -10.895 -2.356 11.170 1.00 93.88 184 LYS A C 1
ATOM 1524 O O . LYS A 1 184 ? -10.945 -2.021 9.989 1.00 93.88 184 LYS A O 1
ATOM 1529 N N . PHE A 1 185 ? -9.768 -2.722 11.774 1.00 92.31 185 PHE A N 1
ATOM 1530 C CA . PHE A 1 185 ? -8.535 -2.888 11.018 1.00 92.31 185 PHE A CA 1
ATOM 1531 C C . PHE A 1 185 ? -8.606 -4.123 10.111 1.00 92.31 185 PHE A C 1
ATOM 1533 O O . PHE A 1 185 ? -9.038 -5.196 10.546 1.00 92.31 185 PHE A O 1
ATOM 1540 N N . VAL A 1 186 ? -8.178 -3.984 8.858 1.00 90.25 186 VAL A N 1
ATOM 1541 C CA . VAL A 1 186 ? -8.086 -5.083 7.889 1.00 90.25 186 VAL A CA 1
ATOM 1542 C C . VAL A 1 186 ? -6.798 -4.992 7.077 1.00 90.25 186 VAL A C 1
ATOM 1544 O O . VAL A 1 186 ? -6.262 -3.912 6.843 1.00 90.25 186 VAL A O 1
ATOM 1547 N N . ALA A 1 187 ? -6.314 -6.141 6.609 1.00 85.88 187 ALA A N 1
ATOM 1548 C CA . ALA A 1 187 ? -5.238 -6.179 5.629 1.00 85.88 187 ALA A CA 1
ATOM 1549 C C . ALA A 1 187 ? -5.736 -5.650 4.276 1.00 85.88 187 ALA A C 1
ATOM 1551 O O . ALA A 1 187 ? -6.839 -5.990 3.838 1.00 85.88 187 ALA A O 1
ATOM 1552 N N . GLN A 1 188 ? -4.905 -4.864 3.591 1.00 84.75 188 GLN A N 1
ATOM 1553 C CA . GLN A 1 188 ? -5.175 -4.459 2.215 1.00 84.75 188 GLN A CA 1
ATOM 1554 C C . GLN A 1 188 ? -5.242 -5.702 1.302 1.00 84.75 188 GLN A C 1
ATOM 1556 O O . GLN A 1 188 ? -4.324 -6.530 1.330 1.00 84.75 188 GLN A O 1
ATOM 1561 N N . PRO A 1 189 ? -6.276 -5.840 0.455 1.00 80.12 189 PRO A N 1
ATOM 1562 C CA . PRO A 1 189 ? -6.276 -6.814 -0.620 1.00 80.12 189 PRO A CA 1
ATOM 1563 C C . PRO A 1 189 ? -5.139 -6.515 -1.607 1.00 80.12 189 PRO A C 1
ATOM 1565 O O . PRO A 1 189 ? -4.793 -5.360 -1.847 1.00 80.12 189 PRO A O 1
ATOM 1568 N N . VAL A 1 190 ? -4.572 -7.560 -2.206 1.00 75.88 190 VAL A N 1
ATOM 1569 C CA . VAL A 1 190 ? -3.570 -7.424 -3.274 1.00 75.88 190 VAL A CA 1
ATOM 1570 C C . VAL A 1 190 ? -4.236 -7.434 -4.639 1.00 75.88 190 VAL A C 1
ATOM 1572 O O . VAL A 1 190 ? -5.312 -8.018 -4.809 1.00 75.88 190 VAL A O 1
ATOM 1575 N N . ILE A 1 191 ? -3.577 -6.838 -5.630 1.00 74.19 191 ILE A N 1
ATOM 1576 C CA . ILE A 1 191 ? -4.009 -6.972 -7.016 1.00 74.19 191 ILE A CA 1
ATOM 1577 C C . ILE A 1 191 ? -3.808 -8.440 -7.425 1.00 74.19 191 ILE A C 1
ATOM 1579 O O . ILE A 1 191 ? -2.679 -8.910 -7.574 1.00 74.19 191 ILE A O 1
ATOM 1583 N N . LYS A 1 192 ? -4.914 -9.189 -7.529 1.00 70.25 192 LYS A N 1
ATOM 1584 C CA . LYS A 1 192 ? -4.886 -10.634 -7.813 1.00 70.25 192 LYS A CA 1
ATOM 1585 C C . LYS A 1 192 ? -4.383 -10.931 -9.220 1.00 70.25 192 LYS A C 1
ATOM 1587 O O . LYS A 1 192 ? -3.590 -11.852 -9.407 1.00 70.25 192 LYS A O 1
ATOM 1592 N N . ASP A 1 193 ? -4.824 -10.125 -10.175 1.00 67.00 193 ASP A N 1
ATOM 1593 C CA . ASP A 1 193 ? -4.415 -10.223 -11.567 1.00 67.00 193 ASP A CA 1
ATOM 1594 C C . ASP A 1 193 ? -3.187 -9.339 -11.785 1.00 67.00 193 ASP A C 1
ATOM 1596 O O . ASP A 1 193 ? -3.139 -8.214 -11.301 1.00 67.00 193 ASP A O 1
ATOM 1600 N N . SER A 1 194 ? -2.166 -9.825 -12.492 1.00 74.62 194 SER A N 1
ATOM 1601 C CA . SER A 1 194 ? -1.009 -8.989 -12.837 1.00 74.62 194 SER A CA 1
ATOM 1602 C C . SER A 1 194 ? -1.460 -7.641 -13.420 1.00 74.62 194 SER A C 1
ATOM 1604 O O . SER A 1 194 ? -2.367 -7.602 -14.252 1.00 74.62 194 SER A O 1
ATOM 1606 N N . LEU A 1 195 ? -0.806 -6.555 -13.006 1.00 81.81 195 LEU A N 1
ATOM 1607 C CA . LEU A 1 195 ? -0.867 -5.251 -13.649 1.00 81.81 195 LEU A CA 1
ATOM 1608 C C . LEU A 1 195 ? -0.509 -5.410 -15.129 1.00 81.81 195 LEU A C 1
ATOM 1610 O O . LEU A 1 195 ? 0.595 -5.836 -15.472 1.00 81.81 195 LEU A O 1
ATOM 1614 N N . PHE A 1 196 ? -1.441 -5.067 -16.007 1.00 83.69 196 PHE A N 1
ATOM 1615 C CA . PHE A 1 196 ? -1.214 -5.100 -17.445 1.00 83.69 196 PHE A CA 1
ATOM 1616 C C . PHE A 1 196 ? -0.908 -3.698 -17.976 1.00 83.69 196 PHE A C 1
ATOM 1618 O O . PHE A 1 196 ? -1.745 -2.803 -17.863 1.00 83.69 196 PHE A O 1
ATOM 1625 N N . LEU A 1 197 ? 0.269 -3.516 -18.580 1.00 81.69 197 LEU A N 1
ATOM 1626 C CA . LEU A 1 197 ? 0.702 -2.243 -19.161 1.00 81.69 197 LEU A CA 1
ATOM 1627 C C . LEU A 1 197 ? 1.003 -2.408 -20.652 1.00 81.69 197 LEU A C 1
ATOM 1629 O O . LEU A 1 197 ? 1.771 -3.279 -21.058 1.00 81.69 197 LEU A O 1
ATOM 1633 N N . ARG A 1 198 ? 0.417 -1.533 -21.475 1.00 80.56 198 ARG A N 1
ATOM 1634 C CA . ARG A 1 198 ? 0.779 -1.380 -22.891 1.00 80.56 198 ARG A CA 1
ATOM 1635 C C . ARG A 1 198 ? 1.733 -0.197 -23.027 1.00 80.56 198 ARG A C 1
ATOM 1637 O O . ARG A 1 198 ? 1.284 0.949 -23.079 1.00 80.56 198 ARG A O 1
ATOM 1644 N N . LEU A 1 199 ? 3.027 -0.493 -23.043 1.00 77.88 199 LEU A N 1
ATOM 1645 C CA . LEU A 1 199 ? 4.106 0.493 -23.093 1.00 77.88 199 LEU A CA 1
ATOM 1646 C C . LEU A 1 199 ? 4.599 0.696 -24.531 1.00 77.88 199 LEU A C 1
ATOM 1648 O O . LEU A 1 199 ? 4.593 -0.233 -25.337 1.00 77.88 199 LEU A O 1
ATOM 1652 N N . SER A 1 200 ? 5.024 1.915 -24.836 1.00 75.00 200 SER A N 1
ATOM 1653 C CA . SER A 1 200 ? 5.811 2.281 -26.017 1.00 75.00 200 SER A CA 1
ATOM 1654 C C . SER A 1 200 ? 7.113 2.946 -25.569 1.00 75.00 200 SER A C 1
ATOM 1656 O O . SER A 1 200 ? 7.223 3.330 -24.408 1.00 75.00 200 SER A O 1
ATOM 1658 N N . GLU A 1 201 ? 8.076 3.140 -26.474 1.00 72.31 201 GLU A N 1
ATOM 1659 C CA . GLU A 1 201 ? 9.372 3.764 -26.141 1.00 72.31 201 GLU A CA 1
ATOM 1660 C C . GLU A 1 201 ? 9.230 5.127 -25.446 1.00 72.31 201 GLU A C 1
ATOM 1662 O O . GLU A 1 201 ? 9.985 5.437 -24.538 1.00 72.31 201 GLU A O 1
ATOM 1667 N N . LYS A 1 202 ? 8.203 5.914 -25.792 1.00 78.06 202 LYS A N 1
ATOM 1668 C CA . LYS A 1 202 ? 7.942 7.233 -25.185 1.00 78.06 202 LYS A CA 1
ATOM 1669 C C . LYS A 1 202 ? 7.409 7.170 -23.750 1.00 78.06 202 LYS A C 1
ATOM 1671 O O . LYS A 1 202 ? 7.355 8.196 -23.078 1.00 78.06 202 LYS A O 1
ATOM 1676 N N . ASP A 1 203 ? 6.936 6.004 -23.318 1.00 74.06 203 ASP A N 1
ATOM 1677 C CA . ASP A 1 203 ? 6.360 5.797 -21.986 1.00 74.06 203 ASP A CA 1
ATOM 1678 C C . ASP A 1 203 ? 7.404 5.296 -20.980 1.00 74.06 203 ASP A C 1
ATOM 1680 O O . ASP A 1 203 ? 7.074 5.079 -19.815 1.00 74.06 203 ASP A O 1
ATOM 1684 N N . VAL A 1 204 ? 8.640 5.086 -21.436 1.00 76.62 204 VAL A N 1
ATOM 1685 C CA . VAL A 1 204 ? 9.740 4.540 -20.651 1.00 76.62 204 VAL A CA 1
ATOM 1686 C C . VAL A 1 204 ? 10.842 5.584 -20.577 1.00 76.62 204 VAL A C 1
ATOM 1688 O O . VAL A 1 204 ? 11.248 6.139 -21.593 1.00 76.62 204 VAL A O 1
ATOM 1691 N N . THR A 1 205 ? 11.316 5.874 -19.371 1.00 76.50 205 THR A N 1
ATOM 1692 C CA . THR A 1 205 ? 12.475 6.749 -19.179 1.00 76.50 205 THR A CA 1
ATOM 1693 C C . THR A 1 205 ? 13.733 5.903 -19.060 1.00 76.50 205 THR A C 1
ATOM 1695 O O . THR A 1 205 ? 13.748 4.953 -18.271 1.00 76.50 205 THR A O 1
ATOM 1698 N N . ASP A 1 206 ? 14.771 6.255 -19.811 1.00 67.06 206 ASP A N 1
ATOM 1699 C CA . ASP A 1 206 ? 16.112 5.719 -19.586 1.00 67.06 206 ASP A CA 1
ATOM 1700 C C . ASP A 1 206 ? 16.669 6.251 -18.253 1.00 67.06 206 ASP A C 1
ATOM 1702 O O . ASP A 1 206 ? 16.242 7.308 -17.768 1.00 67.06 206 ASP A O 1
ATOM 1706 N N . LEU A 1 207 ? 17.554 5.466 -17.639 1.00 58.75 207 LEU A N 1
ATOM 1707 C CA . LEU A 1 207 ? 18.239 5.790 -16.385 1.00 58.75 207 LEU A CA 1
ATOM 1708 C C . LEU A 1 207 ? 19.413 6.747 -16.594 1.00 58.75 207 LEU A C 1
ATOM 1710 O O . LEU A 1 207 ? 20.177 6.536 -17.562 1.00 58.75 207 LEU A O 1
#

Radius of gyration: 22.43 Å; chains: 1; bounding box: 82×53×49 Å

Foldseek 3Di:
DDDDDPPPPPPPPPPPPPPPPQWDWDWDDALWKIKIKIFHQDQFKEKEKDFQKWWWAFPVCPPDRCDDDDCVLVDQKTKMWGFDPPQADPVLLVVLLVLLVVVCVVVVHDPPVVLSHGIGMHIDGHRGMDMTMITMAMEGRDDPDDTDQFIATPDDFVVDLLVDDDPPSVSVVVSQPDDPDRYHYDTDDGPPGTRGYDDDPVSYHYD